Protein AF-0000000070776926 (afdb_homodimer)

Solvent-accessible surface area (backbone atoms only — not comparable to full-atom values): 17415 Å² total; per-residue (Å²): 106,71,67,56,52,48,50,51,51,52,50,51,54,51,44,54,59,48,57,76,43,43,68,56,41,54,51,38,52,53,51,44,31,55,73,63,66,35,70,80,57,57,56,27,32,56,45,51,54,51,49,37,50,62,49,52,48,43,48,36,45,51,46,51,49,50,51,52,50,51,43,49,52,51,44,52,49,49,55,52,50,60,72,66,45,84,54,53,76,64,43,48,52,40,50,51,52,43,54,47,66,57,31,45,81,36,79,24,69,82,42,67,49,52,89,90,52,65,82,63,74,76,46,50,84,78,51,45,50,34,30,10,57,72,19,43,64,59,47,42,50,53,41,51,52,52,34,52,58,54,58,68,69,48,65,71,75,67,74,105,107,68,67,56,53,49,51,50,50,51,51,51,54,53,45,53,58,47,56,76,43,43,68,54,41,52,50,40,52,53,51,44,30,57,72,62,66,35,70,80,56,60,58,26,30,54,44,53,53,52,49,36,50,62,49,52,47,42,49,34,44,50,46,51,49,51,53,52,51,51,44,49,52,51,45,51,49,49,54,52,50,59,73,65,44,83,55,53,75,64,43,48,52,39,50,52,52,41,55,49,67,56,32,43,80,34,78,24,69,80,42,66,50,53,90,91,50,63,79,62,75,75,46,50,83,78,53,46,49,34,29,10,56,71,18,42,64,60,45,43,52,54,42,51,52,50,33,52,57,55,59,67,70,50,64,72,74,66,73,105

Structure (mmCIF, N/CA/C/O backbone):
data_AF-0000000070776926-model_v1
#
loop_
_entity.id
_entity.type
_entity.pdbx_description
1 polymer 'Sperm acrosome associated 9'
#
loop_
_atom_site.group_PDB
_atom_site.id
_atom_site.type_symbol
_atom_site.label_atom_id
_atom_site.label_alt_id
_atom_site.label_comp_id
_atom_site.label_asym_id
_atom_site.label_entity_id
_atom_site.label_seq_id
_atom_site.pdbx_PDB_ins_code
_atom_site.Cartn_x
_atom_site.Cartn_y
_atom_site.Cartn_z
_atom_site.occupancy
_atom_site.B_iso_or_equiv
_atom_site.auth_seq_id
_atom_site.auth_comp_id
_atom_site.auth_asym_id
_atom_site.auth_atom_id
_atom_site.pdbx_PDB_model_num
ATOM 1 N N . MET A 1 1 ? -5.273 -39.188 -1.031 1 81.69 1 MET A N 1
ATOM 2 C CA . MET A 1 1 ? -5.637 -38.625 -2.33 1 81.69 1 MET A CA 1
ATOM 3 C C . MET A 1 1 ? -6.859 -37.719 -2.211 1 81.69 1 MET A C 1
ATOM 5 O O . MET A 1 1 ? -6.871 -36.625 -2.75 1 81.69 1 MET A O 1
ATOM 9 N N . ASN A 1 2 ? -7.914 -38.125 -1.292 1 84.31 2 ASN A N 1
ATOM 10 C CA . ASN A 1 2 ? -9.109 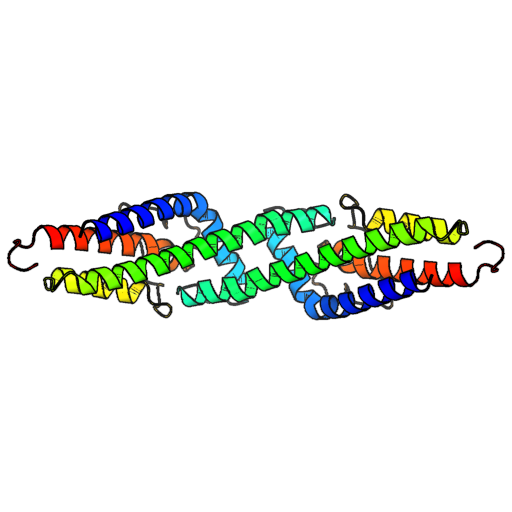-37.312 -1.143 1 84.31 2 ASN A CA 1
ATOM 11 C C . ASN A 1 2 ? -8.781 -35.938 -0.51 1 84.31 2 ASN A C 1
ATOM 13 O O . ASN A 1 2 ? -9.297 -34.906 -0.936 1 84.31 2 ASN A O 1
ATOM 17 N N . GLU A 1 3 ? -7.879 -36 0.494 1 86.75 3 GLU A N 1
ATOM 18 C CA . GLU A 1 3 ? -7.484 -34.781 1.16 1 86.75 3 GLU A CA 1
ATOM 19 C C . GLU A 1 3 ? -6.75 -33.844 0.203 1 86.75 3 GLU A C 1
ATOM 21 O O . GLU A 1 3 ? -6.965 -32.625 0.219 1 86.75 3 GLU A O 1
ATOM 26 N N . MET A 1 4 ? -5.926 -34.469 -0.59 1 86.5 4 MET A N 1
ATOM 27 C CA . MET A 1 4 ? -5.172 -33.688 -1.57 1 86.5 4 MET A CA 1
ATOM 28 C C . MET A 1 4 ? -6.109 -33.062 -2.588 1 86.5 4 MET A C 1
ATOM 30 O O . MET A 1 4 ? -5.953 -31.875 -2.926 1 86.5 4 MET A O 1
ATOM 34 N N . LYS A 1 5 ? -7.098 -33.844 -3.055 1 89.94 5 LYS A N 1
ATOM 35 C CA . LYS A 1 5 ? -8.07 -33.344 -4.016 1 89.94 5 LYS A CA 1
ATOM 36 C C . LYS A 1 5 ? -8.898 -32.219 -3.416 1 89.94 5 LYS A C 1
ATOM 38 O O . LYS A 1 5 ? -9.242 -31.25 -4.109 1 89.94 5 LYS A O 1
ATOM 43 N N . GLU A 1 6 ? -9.164 -32.312 -2.162 1 92.06 6 GLU A N 1
ATOM 44 C CA . GLU A 1 6 ? -9.914 -31.266 -1.469 1 92.06 6 GLU A CA 1
ATOM 45 C C . GLU A 1 6 ? -9.094 -29.984 -1.351 1 92.06 6 GLU A C 1
ATOM 47 O O . GLU A 1 6 ? -9.617 -28.891 -1.547 1 92.06 6 GLU A O 1
ATOM 52 N N . ARG A 1 7 ? -7.801 -30.109 -1.032 1 92.69 7 ARG A N 1
ATOM 53 C CA . ARG A 1 7 ? -6.922 -28.953 -0.929 1 92.69 7 ARG A CA 1
ATOM 54 C C . ARG A 1 7 ? -6.77 -28.25 -2.277 1 92.69 7 ARG A C 1
ATOM 56 O O . ARG A 1 7 ? -6.805 -27.031 -2.355 1 92.69 7 ARG A O 1
ATOM 63 N N . LEU A 1 8 ? -6.613 -29.109 -3.283 1 94.25 8 LEU A N 1
ATOM 64 C CA . LEU A 1 8 ? -6.512 -28.562 -4.629 1 94.25 8 LEU A CA 1
ATOM 65 C C . LEU A 1 8 ? -7.785 -27.812 -5.004 1 94.25 8 LEU A C 1
ATOM 67 O O . LEU A 1 8 ? -7.719 -26.719 -5.57 1 94.25 8 LEU A O 1
ATOM 71 N N . CYS A 1 9 ? -8.891 -28.375 -4.66 1 95.5 9 CYS A N 1
ATOM 72 C CA . CYS A 1 9 ? -10.164 -27.719 -4.918 1 95.5 9 CYS A CA 1
ATOM 73 C C . CYS A 1 9 ? -10.258 -26.391 -4.176 1 95.5 9 CYS A C 1
ATOM 75 O O . CYS A 1 9 ? -10.727 -25.391 -4.73 1 95.5 9 CYS A O 1
ATOM 77 N N . ASN A 1 10 ? -9.828 -26.344 -2.934 1 95.12 10 ASN A N 1
ATOM 78 C CA . ASN A 1 10 ? -9.836 -25.125 -2.137 1 95.12 10 ASN A CA 1
ATOM 79 C C . ASN A 1 10 ? -8.945 -24.047 -2.754 1 95.12 10 ASN A C 1
ATOM 81 O O . ASN A 1 10 ? -9.312 -22.875 -2.781 1 95.12 10 ASN A O 1
ATOM 85 N N . ILE A 1 11 ? -7.805 -24.453 -3.215 1 96.38 11 ILE A N 1
ATOM 86 C CA . ILE A 1 11 ? -6.883 -23.516 -3.842 1 96.38 11 ILE A CA 1
ATOM 87 C C . ILE A 1 11 ? -7.508 -22.953 -5.117 1 96.38 11 ILE A C 1
ATOM 89 O O . ILE A 1 11 ? -7.391 -21.75 -5.398 1 96.38 11 ILE A O 1
ATOM 93 N N . GLU A 1 12 ? -8.195 -23.797 -5.848 1 95.12 12 GLU A N 1
ATOM 94 C CA . GLU A 1 12 ? -8.867 -23.359 -7.066 1 95.12 12 GLU A CA 1
ATOM 95 C C . GLU A 1 12 ? -9.953 -22.344 -6.766 1 95.12 12 GLU A C 1
ATOM 97 O O . GLU A 1 12 ? -10.125 -21.375 -7.508 1 95.12 12 GLU A O 1
ATOM 102 N N . GLN A 1 13 ? -10.648 -22.578 -5.68 1 94.38 13 GLN A N 1
ATOM 103 C CA . GLN A 1 13 ? -11.695 -21.641 -5.289 1 94.38 13 GLN A CA 1
ATOM 104 C C . GLN A 1 13 ? -11.094 -20.281 -4.91 1 94.38 13 GLN A C 1
ATOM 106 O O . GLN A 1 13 ? -11.625 -19.234 -5.281 1 94.38 13 GLN A O 1
ATOM 111 N N . THR A 1 14 ? -9.992 -20.312 -4.215 1 94.56 14 THR A N 1
ATOM 112 C CA . THR A 1 14 ? -9.297 -19.078 -3.854 1 94.56 14 THR A CA 1
ATOM 113 C C . THR A 1 14 ? -8.789 -18.359 -5.102 1 94.56 14 THR A C 1
ATOM 115 O O . THR A 1 14 ? -8.844 -17.141 -5.18 1 94.56 14 THR A O 1
ATOM 118 N N . TYR A 1 15 ? -8.297 -19.109 -6.02 1 93.69 15 TYR A N 1
ATOM 119 C CA . TYR A 1 15 ? -7.77 -18.531 -7.25 1 93.69 15 TYR A CA 1
ATOM 120 C C . TYR A 1 15 ? -8.875 -17.828 -8.039 1 93.69 15 TYR A C 1
ATOM 122 O O . TYR A 1 15 ? -8.641 -16.797 -8.68 1 93.69 15 TYR A O 1
ATOM 130 N N . LYS A 1 16 ? -10.07 -18.422 -8 1 93.38 16 LYS A N 1
ATOM 131 C CA . LYS A 1 16 ? -11.188 -17.781 -8.695 1 93.38 16 LYS A CA 1
ATOM 132 C C . LYS A 1 16 ? -11.43 -16.375 -8.172 1 93.38 16 LYS A C 1
ATOM 134 O O . LYS A 1 16 ? -11.672 -15.445 -8.945 1 93.38 16 LYS A O 1
ATOM 139 N N . VAL A 1 17 ? -11.383 -16.219 -6.91 1 93.62 17 VAL A N 1
ATOM 140 C CA . VAL A 1 17 ? -11.531 -14.906 -6.293 1 93.62 17 VAL A CA 1
ATOM 141 C C . VAL A 1 17 ? -10.375 -14 -6.707 1 93.62 17 VAL A C 1
ATOM 143 O O . VAL A 1 17 ? -10.586 -12.836 -7.051 1 93.62 17 VAL A O 1
ATOM 146 N N . PHE A 1 18 ? -9.156 -14.5 -6.695 1 93.5 18 PHE A N 1
ATOM 147 C CA . PHE A 1 18 ? -7.961 -13.781 -7.121 1 93.5 18 PHE A CA 1
ATOM 148 C C . PHE A 1 18 ? -8.094 -13.312 -8.562 1 93.5 18 PHE A C 1
ATOM 150 O O . PHE A 1 18 ? -7.785 -12.164 -8.883 1 93.5 18 PHE A O 1
ATOM 157 N N . GLN A 1 19 ? -8.602 -14.242 -9.336 1 91.56 19 GLN A N 1
ATOM 158 C CA . GLN A 1 19 ? -8.727 -13.969 -10.766 1 91.56 19 GLN A CA 1
ATOM 159 C C . GLN A 1 19 ? -9.68 -12.805 -11.023 1 91.56 19 GLN A C 1
ATOM 161 O O . GLN A 1 19 ? -9.461 -12.008 -11.938 1 91.56 19 GLN A O 1
ATOM 166 N N . GLN A 1 20 ? -10.703 -12.719 -10.203 1 89.81 20 GLN A N 1
ATOM 167 C CA . GLN A 1 20 ? -11.656 -11.617 -10.32 1 89.81 20 GLN A CA 1
ATOM 168 C C . GLN A 1 20 ? -10.977 -10.273 -10.078 1 89.81 20 GLN A C 1
ATOM 170 O O . GLN A 1 20 ? -11.422 -9.242 -10.586 1 89.81 20 GLN A O 1
ATOM 175 N N . GLN A 1 21 ? -9.867 -10.297 -9.391 1 89.31 21 GLN A N 1
ATOM 176 C CA . GLN A 1 21 ? -9.164 -9.078 -9.016 1 89.31 21 GLN A CA 1
ATOM 177 C C . GLN A 1 21 ? -7.793 -9 -9.688 1 89.31 21 GLN A C 1
ATOM 179 O O . GLN A 1 21 ? -6.898 -8.305 -9.203 1 89.31 21 GLN A O 1
ATOM 184 N N . GLN A 1 22 ? -7.645 -9.664 -10.773 1 89.56 22 GLN A N 1
ATOM 185 C CA . GLN A 1 22 ? -6.355 -9.789 -11.445 1 89.56 22 GLN A CA 1
ATOM 186 C C . GLN A 1 22 ? -5.824 -8.43 -11.883 1 89.56 22 GLN A C 1
ATOM 188 O O . GLN A 1 22 ? -4.617 -8.18 -11.828 1 89.56 22 GLN A O 1
ATOM 193 N N . PHE A 1 23 ? -6.707 -7.48 -12.289 1 86.31 23 PHE A N 1
ATOM 194 C CA . PHE A 1 23 ? -6.266 -6.168 -12.734 1 86.31 23 PHE A CA 1
ATOM 195 C C . PHE A 1 23 ? -5.703 -5.359 -11.57 1 86.31 23 PHE A C 1
ATOM 197 O O . PHE A 1 23 ? -4.754 -4.594 -11.742 1 86.31 23 PHE A O 1
ATOM 204 N N . THR A 1 24 ? -6.34 -5.492 -10.383 1 86.69 24 THR A N 1
ATOM 205 C CA . THR A 1 24 ? -5.793 -4.848 -9.195 1 86.69 24 THR A CA 1
ATOM 206 C C . THR A 1 24 ? -4.398 -5.379 -8.883 1 86.69 24 THR A C 1
ATOM 208 O O . THR A 1 24 ? -3.516 -4.625 -8.469 1 86.69 24 THR A O 1
ATOM 211 N N . PHE A 1 25 ? -4.191 -6.68 -9.078 1 93.06 25 PHE A N 1
ATOM 212 C CA . PHE A 1 25 ? -2.896 -7.309 -8.844 1 93.06 25 PHE A CA 1
ATOM 213 C C . PHE A 1 25 ? -1.836 -6.73 -9.773 1 93.06 25 PHE A C 1
ATOM 215 O O . PHE A 1 25 ? -0.757 -6.336 -9.328 1 93.06 25 PHE A O 1
ATOM 222 N N . ILE A 1 26 ? -2.109 -6.664 -10.969 1 90.5 26 ILE A N 1
ATOM 223 C CA . ILE A 1 26 ? -1.178 -6.16 -11.969 1 90.5 26 ILE A CA 1
ATOM 224 C C . ILE A 1 26 ? -0.838 -4.703 -11.664 1 90.5 26 ILE A C 1
ATOM 226 O O . ILE A 1 26 ? 0.327 -4.301 -11.734 1 90.5 26 ILE A O 1
ATOM 230 N N . ALA A 1 27 ? -1.878 -3.957 -11.328 1 85.38 27 ALA A N 1
ATOM 231 C CA . ALA A 1 27 ? -1.653 -2.557 -10.977 1 85.38 27 ALA A CA 1
ATOM 232 C C . ALA A 1 27 ? -0.727 -2.438 -9.766 1 85.38 27 ALA A C 1
ATOM 234 O O . ALA A 1 27 ? 0.15 -1.571 -9.734 1 85.38 27 ALA A O 1
ATOM 235 N N . ALA A 1 28 ? -0.967 -3.301 -8.773 1 88.06 28 ALA A N 1
ATOM 236 C CA . ALA A 1 28 ? -0.137 -3.305 -7.574 1 88.06 28 ALA A CA 1
ATOM 237 C C . ALA A 1 28 ? 1.318 -3.615 -7.914 1 88.06 28 ALA A C 1
ATOM 239 O O . ALA A 1 28 ? 2.234 -2.986 -7.379 1 88.06 28 ALA A O 1
ATOM 240 N N . LEU A 1 29 ? 1.544 -4.57 -8.82 1 88.94 29 LEU A N 1
ATOM 241 C CA . LEU A 1 29 ? 2.893 -4.914 -9.258 1 88.94 29 LEU A CA 1
ATOM 242 C C . LEU A 1 29 ? 3.562 -3.725 -9.938 1 88.94 29 LEU A C 1
ATOM 244 O O . LEU A 1 29 ? 4.707 -3.391 -9.625 1 88.94 29 LEU A O 1
ATOM 248 N N . GLU A 1 30 ? 2.889 -3.1 -10.773 1 83.25 30 GLU A N 1
ATOM 249 C CA . GLU A 1 30 ? 3.428 -1.963 -11.508 1 83.25 30 GLU A CA 1
ATOM 250 C C . GLU A 1 30 ? 3.791 -0.816 -10.57 1 83.25 30 GLU A C 1
ATOM 252 O O . GLU A 1 30 ? 4.836 -0.181 -10.734 1 83.25 30 GLU A O 1
ATOM 257 N N . HIS A 1 31 ? 2.971 -0.658 -9.703 1 78.5 31 HIS A N 1
ATOM 258 C CA . HIS A 1 31 ? 3.225 0.406 -8.742 1 78.5 31 HIS A CA 1
ATOM 259 C C . HIS A 1 31 ? 4.457 0.1 -7.895 1 78.5 31 HIS A C 1
ATOM 261 O O . HIS A 1 31 ? 5.242 0.999 -7.59 1 78.5 31 HIS A O 1
ATOM 267 N N . SER A 1 32 ? 4.574 -1.11 -7.508 1 79.88 32 SER A N 1
ATOM 268 C CA . SER A 1 32 ? 5.727 -1.537 -6.723 1 79.88 32 SER A CA 1
ATOM 269 C C . SER A 1 32 ? 7.023 -1.361 -7.504 1 79.88 32 SER A C 1
ATOM 271 O O . SER A 1 32 ? 8.039 -0.931 -6.945 1 79.88 32 SER A O 1
ATOM 273 N N . ARG A 1 33 ? 7.031 -1.69 -8.703 1 79.94 33 ARG A N 1
ATOM 274 C CA . ARG A 1 33 ? 8.203 -1.528 -9.555 1 79.94 33 ARG A CA 1
ATOM 275 C C . ARG A 1 33 ? 8.609 -0.061 -9.664 1 79.94 33 ARG A C 1
ATOM 277 O O . ARG A 1 33 ? 9.797 0.268 -9.609 1 79.94 33 ARG A O 1
ATOM 284 N N . GLU A 1 34 ? 7.629 0.785 -9.898 1 72.06 34 GLU A N 1
ATOM 285 C CA . GLU A 1 34 ? 7.867 2.219 -10.023 1 72.06 34 GLU A CA 1
ATOM 286 C C . GLU A 1 34 ? 8.523 2.783 -8.766 1 72.06 34 GLU A C 1
ATOM 288 O O . GLU A 1 34 ? 9.461 3.572 -8.852 1 72.06 34 GLU A O 1
ATOM 293 N N . ASN A 1 35 ? 8.109 2.361 -7.715 1 70.19 35 ASN A N 1
ATOM 294 C CA . ASN A 1 35 ? 8.586 2.883 -6.441 1 70.19 35 ASN A CA 1
ATOM 295 C C . ASN A 1 35 ? 9.992 2.379 -6.121 1 70.19 35 ASN A C 1
ATOM 297 O O . ASN A 1 35 ? 10.766 3.066 -5.449 1 70.19 35 ASN A O 1
ATOM 301 N N . ALA A 1 36 ? 10.195 1.235 -6.535 1 66.44 36 ALA A N 1
ATOM 302 C CA . ALA A 1 36 ? 11.516 0.654 -6.293 1 66.44 36 ALA A CA 1
ATOM 303 C C . ALA A 1 36 ? 12.539 1.187 -7.289 1 66.44 36 ALA A C 1
ATOM 305 O O . ALA A 1 36 ? 13.727 0.852 -7.207 1 66.44 36 ALA A O 1
ATOM 306 N N . HIS A 1 37 ? 12.016 2.102 -8.016 1 63.09 37 HIS A N 1
ATOM 307 C CA . HIS A 1 37 ? 12.859 2.631 -9.078 1 63.09 37 HIS A CA 1
ATOM 308 C C . HIS A 1 37 ? 13.508 1.504 -9.875 1 63.09 37 HIS A C 1
ATOM 310 O O . HIS A 1 37 ? 14.664 1.623 -10.305 1 63.09 37 HIS A O 1
ATOM 316 N N . ASP A 1 38 ? 13.016 0.422 -9.641 1 61.78 38 ASP A N 1
ATOM 317 C CA . ASP A 1 38 ? 13.461 -0.72 -10.43 1 61.78 38 ASP A CA 1
ATOM 318 C C . ASP A 1 38 ? 12.68 -0.829 -11.734 1 61.78 38 ASP A C 1
ATOM 320 O O . ASP A 1 38 ? 12.07 -1.866 -12.016 1 61.78 38 ASP A O 1
ATOM 324 N N . ARG A 1 39 ? 12.461 0.334 -12.336 1 59.69 39 ARG A N 1
ATOM 325 C CA . ARG A 1 39 ? 11.609 0.37 -13.523 1 59.69 39 ARG A CA 1
ATOM 326 C C . ARG A 1 39 ? 12.188 -0.502 -14.633 1 59.69 39 ARG A C 1
ATOM 328 O O . ARG A 1 39 ? 11.469 -0.895 -15.555 1 59.69 39 ARG A O 1
ATOM 335 N N . ILE A 1 40 ? 13.43 -0.884 -14.375 1 61.78 40 ILE A N 1
ATOM 336 C CA . ILE A 1 40 ? 14.062 -1.524 -15.523 1 61.78 40 ILE A CA 1
ATOM 337 C C . ILE A 1 40 ? 13.789 -3.025 -15.492 1 61.78 40 ILE A C 1
ATOM 339 O O . ILE A 1 40 ? 13.547 -3.641 -16.531 1 61.78 40 ILE A O 1
ATOM 343 N N . LYS A 1 41 ? 13.688 -3.543 -14.305 1 73.5 41 LYS A N 1
ATOM 344 C CA . LYS A 1 41 ? 13.539 -4.996 -14.32 1 73.5 41 LYS A CA 1
ATOM 345 C C . LYS A 1 41 ? 12.125 -5.406 -13.93 1 73.5 41 LYS A C 1
ATOM 347 O O . LYS A 1 41 ? 11.547 -4.859 -12.984 1 73.5 41 LYS A O 1
ATOM 352 N N . PRO A 1 42 ? 11.547 -6.266 -14.797 1 81.19 42 PRO A N 1
ATOM 353 C CA . PRO A 1 42 ? 10.227 -6.797 -14.453 1 81.19 42 PRO A CA 1
ATOM 354 C C . PRO A 1 42 ? 10.227 -7.59 -13.148 1 81.19 42 PRO A C 1
ATOM 356 O O . PRO A 1 42 ? 11.289 -8.023 -12.688 1 81.19 42 PRO A O 1
ATOM 359 N N . ILE A 1 43 ? 9.094 -7.574 -12.453 1 89.94 43 ILE A N 1
ATOM 360 C CA . ILE A 1 43 ? 8.922 -8.492 -11.336 1 89.94 43 ILE A CA 1
ATOM 361 C C . ILE A 1 43 ? 8.859 -9.93 -11.852 1 89.94 43 ILE A C 1
ATOM 363 O O . ILE A 1 43 ? 7.949 -10.281 -12.602 1 89.94 43 ILE A O 1
ATOM 367 N N . SER A 1 44 ? 9.852 -10.688 -11.414 1 91.81 44 SER A N 1
ATOM 368 C CA . SER A 1 44 ? 9.961 -11.984 -12.078 1 91.81 44 SER A CA 1
ATOM 369 C C . SER A 1 44 ? 10.078 -13.117 -11.062 1 91.81 44 SER A C 1
ATOM 371 O O . SER A 1 44 ? 10.422 -14.242 -11.422 1 91.81 44 SER A O 1
ATOM 373 N N . SER A 1 45 ? 9.766 -12.828 -9.852 1 94.69 45 SER A N 1
ATOM 374 C CA . SER A 1 45 ? 9.828 -13.891 -8.859 1 94.69 45 SER A CA 1
ATOM 375 C C . SER A 1 45 ? 8.859 -13.641 -7.711 1 94.69 45 SER A C 1
ATOM 377 O O . SER A 1 45 ? 8.438 -12.508 -7.488 1 94.69 45 SER A O 1
ATOM 379 N N . ILE A 1 46 ? 8.555 -14.664 -7 1 96.88 46 ILE A N 1
ATOM 380 C CA . ILE A 1 46 ? 7.684 -14.562 -5.832 1 96.88 46 ILE A CA 1
ATOM 381 C C . ILE A 1 46 ? 8.383 -13.75 -4.742 1 96.88 46 ILE A C 1
ATOM 383 O O . ILE A 1 46 ? 7.75 -12.938 -4.059 1 96.88 46 ILE A O 1
ATOM 387 N N . GLY A 1 47 ? 9.68 -13.984 -4.652 1 95 47 GLY A N 1
ATOM 388 C CA . GLY A 1 47 ? 10.469 -13.234 -3.682 1 95 47 GLY A CA 1
ATOM 389 C C . GLY A 1 47 ? 10.383 -11.734 -3.873 1 95 47 GLY A C 1
ATOM 390 O O . GLY A 1 47 ? 10.305 -10.984 -2.898 1 95 47 GLY A O 1
ATOM 391 N N . GLN A 1 48 ? 10.391 -11.328 -5.113 1 91.81 48 GLN A N 1
ATOM 392 C CA . GLN A 1 48 ? 10.258 -9.906 -5.402 1 91.81 48 GLN A CA 1
ATOM 393 C C . GLN A 1 48 ? 8.891 -9.383 -4.98 1 91.81 48 GLN A C 1
ATOM 395 O O . GLN A 1 48 ? 8.781 -8.297 -4.414 1 91.81 48 GLN A O 1
ATOM 400 N N . VAL A 1 49 ? 7.824 -10.125 -5.305 1 94 49 VAL A N 1
ATOM 401 C CA . VAL A 1 49 ? 6.484 -9.719 -4.891 1 94 49 VAL A CA 1
ATOM 402 C C . VAL A 1 49 ? 6.43 -9.578 -3.373 1 94 49 VAL A C 1
ATOM 404 O O . VAL A 1 49 ? 5.883 -8.602 -2.855 1 94 49 VAL A O 1
ATOM 407 N N . GLN A 1 50 ? 7.051 -10.508 -2.652 1 94.44 50 GLN A N 1
ATOM 408 C CA . GLN A 1 50 ? 7.113 -10.461 -1.195 1 94.44 50 GLN A CA 1
ATOM 409 C C . GLN A 1 50 ? 7.859 -9.219 -0.715 1 94.44 50 GLN A C 1
ATOM 411 O O . GLN A 1 50 ? 7.414 -8.539 0.208 1 94.44 50 GLN A O 1
ATOM 416 N N . MET A 1 51 ? 8.906 -8.938 -1.324 1 90.31 51 MET A N 1
ATOM 417 C CA . MET A 1 51 ? 9.711 -7.777 -0.96 1 90.31 51 MET A CA 1
ATOM 418 C C . MET A 1 51 ? 8.914 -6.488 -1.141 1 90.31 51 MET A C 1
ATOM 420 O O . MET A 1 51 ? 8.906 -5.633 -0.256 1 90.31 51 MET A O 1
ATOM 424 N N . TYR A 1 52 ? 8.25 -6.441 -2.24 1 84.88 52 TYR A N 1
ATOM 425 C CA . TYR A 1 52 ? 7.453 -5.246 -2.518 1 84.88 52 TYR A CA 1
ATOM 426 C C . TYR A 1 52 ? 6.32 -5.102 -1.509 1 84.88 52 TYR A C 1
ATOM 428 O O . TYR A 1 52 ? 6.051 -3.998 -1.028 1 84.88 52 TYR A O 1
ATOM 436 N N . THR A 1 53 ? 5.68 -6.152 -1.25 1 89.56 53 THR A N 1
ATOM 437 C CA . THR A 1 53 ? 4.582 -6.133 -0.287 1 89.56 53 THR A CA 1
ATOM 438 C C . THR A 1 53 ? 5.07 -5.645 1.074 1 89.56 53 THR A C 1
ATOM 440 O O . THR A 1 53 ? 4.422 -4.809 1.707 1 89.56 53 THR A O 1
ATOM 443 N N . ASP A 1 54 ? 6.191 -6.125 1.543 1 88.25 54 ASP A N 1
ATOM 444 C CA . ASP A 1 54 ? 6.719 -5.832 2.873 1 88.25 54 ASP A CA 1
ATOM 445 C C . ASP A 1 54 ? 7.25 -4.402 2.953 1 88.25 54 ASP A C 1
ATOM 447 O O . ASP A 1 54 ? 7.062 -3.723 3.965 1 88.25 54 ASP A O 1
ATOM 451 N N . HIS A 1 55 ? 7.82 -3.971 1.916 1 81.81 55 HIS A N 1
ATOM 452 C CA . HIS A 1 55 ? 8.531 -2.703 2.018 1 81.81 55 HIS A CA 1
ATOM 453 C C . HIS A 1 55 ? 7.688 -1.55 1.489 1 81.81 55 HIS A C 1
ATOM 455 O O . HIS A 1 55 ? 7.535 -0.527 2.162 1 81.81 55 HIS A O 1
ATOM 461 N N . TYR A 1 56 ? 7.16 -1.755 0.388 1 75.38 56 TYR A N 1
ATOM 462 C CA . TYR A 1 56 ? 6.539 -0.609 -0.264 1 75.38 56 TYR A CA 1
ATOM 463 C C . TYR A 1 56 ? 5.102 -0.425 0.211 1 75.38 56 TYR A C 1
ATOM 465 O O . TYR A 1 56 ? 4.695 0.683 0.57 1 75.38 56 TYR A O 1
ATOM 473 N N . TYR A 1 57 ? 4.367 -1.409 0.305 1 82.19 57 TYR A N 1
ATOM 474 C CA . TYR A 1 57 ? 2.977 -1.25 0.718 1 82.19 57 TYR A CA 1
ATOM 475 C C . TYR A 1 57 ? 2.871 -1.094 2.23 1 82.19 57 TYR A C 1
ATOM 477 O O . TYR A 1 57 ? 2.047 -0.321 2.725 1 82.19 57 TYR A O 1
ATOM 485 N N . ASN A 1 58 ? 3.781 -1.658 2.881 1 85.69 58 ASN A N 1
ATOM 486 C CA . ASN A 1 58 ? 3.764 -1.474 4.328 1 85.69 58 ASN A CA 1
ATOM 487 C C . ASN A 1 58 ? 4.254 -0.083 4.723 1 85.69 58 ASN A C 1
ATOM 489 O O . ASN A 1 58 ? 3.615 0.601 5.523 1 85.69 58 ASN A O 1
ATOM 493 N N . ASN A 1 59 ? 5.336 0.309 4.094 1 86.19 59 ASN A N 1
ATOM 494 C CA . ASN A 1 59 ? 5.891 1.618 4.426 1 86.19 59 ASN A CA 1
ATOM 495 C C . ASN A 1 59 ? 4.945 2.746 4.016 1 86.19 59 ASN A C 1
ATOM 497 O O . ASN A 1 59 ? 4.746 3.697 4.77 1 86.19 59 ASN A O 1
ATOM 501 N N . HIS A 1 60 ? 4.352 2.578 2.809 1 88.38 60 HIS A N 1
ATOM 502 C CA . HIS A 1 60 ? 3.445 3.607 2.309 1 88.38 60 HIS A CA 1
ATOM 503 C C . HIS A 1 60 ? 2.197 3.713 3.18 1 88.38 60 HIS A C 1
ATOM 505 O O . HIS A 1 60 ? 1.786 4.812 3.551 1 88.38 60 HIS A O 1
ATOM 511 N N . LYS A 1 61 ? 1.675 2.578 3.559 1 90.75 61 LYS A N 1
ATOM 512 C CA . LYS A 1 61 ? 0.493 2.617 4.414 1 90.75 61 LYS A CA 1
ATOM 513 C C . LYS A 1 61 ? 0.823 3.217 5.781 1 90.75 61 LYS A C 1
ATOM 515 O O . LYS A 1 61 ? 0.078 4.055 6.289 1 90.75 61 LYS A O 1
ATOM 520 N N . ARG A 1 62 ? 1.965 2.787 6.359 1 90.81 62 ARG A N 1
ATOM 521 C CA . ARG A 1 62 ? 2.363 3.25 7.688 1 90.81 62 ARG A CA 1
ATOM 522 C C . ARG A 1 62 ? 2.523 4.766 7.711 1 90.81 62 ARG A C 1
ATOM 524 O O . ARG A 1 62 ? 2.045 5.43 8.633 1 90.81 62 ARG A O 1
ATOM 531 N N . ILE A 1 63 ? 3.15 5.324 6.73 1 94.19 63 ILE A N 1
ATOM 532 C CA . ILE A 1 63 ? 3.432 6.754 6.73 1 94.19 63 ILE A CA 1
ATOM 533 C C . ILE A 1 63 ? 2.137 7.535 6.508 1 94.19 63 ILE A C 1
ATOM 535 O O . ILE A 1 63 ? 1.956 8.617 7.066 1 94.19 63 ILE A O 1
ATOM 539 N N . LEU A 1 64 ? 1.214 7.051 5.703 1 94.69 64 LEU A N 1
ATOM 540 C CA . LEU A 1 64 ? -0.086 7.684 5.512 1 94.69 64 LEU A CA 1
ATOM 541 C C . LEU A 1 64 ? -0.893 7.672 6.809 1 94.69 64 LEU A C 1
ATOM 543 O O . LEU A 1 64 ? -1.529 8.664 7.16 1 94.69 64 LEU A O 1
ATOM 547 N N . LEU A 1 65 ? -0.822 6.586 7.512 1 94.94 65 LEU A N 1
ATOM 548 C CA . LEU A 1 65 ? -1.515 6.477 8.789 1 94.94 65 LEU A CA 1
ATOM 549 C C . LEU A 1 65 ? -0.916 7.43 9.82 1 94.94 65 LEU A C 1
ATOM 551 O O . LEU A 1 65 ? -1.64 8 10.641 1 94.94 65 LEU A O 1
ATOM 555 N N . MET A 1 66 ? 0.403 7.566 9.789 1 95.31 66 MET A N 1
ATOM 556 C CA . MET A 1 66 ? 1.051 8.523 10.672 1 95.31 66 MET A CA 1
ATOM 557 C C . MET A 1 66 ? 0.552 9.938 10.406 1 95.31 66 MET A C 1
ATOM 559 O O . MET A 1 66 ? 0.292 10.703 11.336 1 95.31 66 MET A O 1
ATOM 563 N N . PHE A 1 67 ? 0.448 10.305 9.148 1 97.62 67 PHE A N 1
ATOM 564 C CA . PHE A 1 67 ? -0.115 11.594 8.766 1 97.62 67 PHE A CA 1
ATOM 565 C C . PHE A 1 67 ? -1.528 11.75 9.312 1 97.62 67 PHE A C 1
ATOM 567 O O . PHE A 1 67 ? -1.834 12.75 9.977 1 97.62 67 PHE A O 1
ATOM 574 N N . LEU A 1 68 ? -2.363 10.797 9.078 1 97.31 68 LEU A N 1
ATOM 575 C CA . LEU A 1 68 ? -3.764 10.852 9.477 1 97.31 68 LEU A CA 1
ATOM 576 C C . LEU A 1 68 ? -3.893 10.914 11 1 97.31 68 LEU A C 1
ATOM 578 O O . LEU A 1 68 ? -4.703 11.68 11.523 1 97.31 68 LEU A O 1
ATOM 582 N N . SER A 1 69 ? -3.141 10.141 11.641 1 97.19 69 SER A N 1
ATOM 583 C CA . SER A 1 69 ? -3.156 10.125 13.094 1 97.19 69 SER A CA 1
ATOM 584 C C . SER A 1 69 ? -2.713 11.469 13.664 1 97.19 69 SER A C 1
ATOM 586 O O . SER A 1 69 ? -3.297 11.961 14.633 1 97.19 69 SER A O 1
ATOM 588 N N . THR A 1 70 ? -1.692 12.047 13.109 1 97.25 70 THR A N 1
ATOM 589 C CA . THR A 1 70 ? -1.205 13.344 13.562 1 97.25 70 THR A CA 1
ATOM 590 C C . THR A 1 70 ? -2.262 14.422 13.344 1 97.25 70 THR A C 1
ATOM 592 O O . THR A 1 70 ? -2.486 15.266 14.219 1 97.25 70 THR A O 1
ATOM 595 N N . CYS A 1 71 ? -2.908 14.391 12.172 1 97.44 71 CYS A N 1
ATOM 596 C CA . CYS A 1 71 ? -3.99 15.328 11.906 1 97.44 71 CYS A CA 1
ATOM 597 C C . CYS A 1 71 ? -5.121 15.156 12.914 1 97.44 71 CYS A C 1
ATOM 599 O O . CYS A 1 71 ? -5.684 16.141 13.398 1 97.44 71 CYS A O 1
ATOM 601 N N . ALA A 1 72 ? -5.406 13.977 13.242 1 97.19 72 ALA A N 1
AT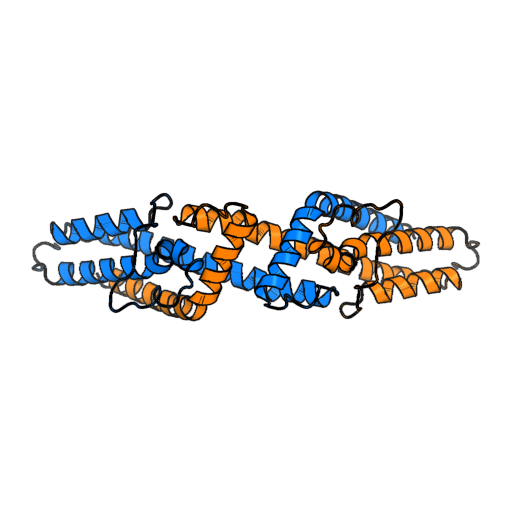OM 602 C CA . ALA A 1 72 ? -6.434 13.703 14.234 1 97.19 72 ALA A CA 1
ATOM 603 C C . ALA A 1 72 ? -6.027 14.234 15.609 1 97.19 72 ALA A C 1
ATOM 605 O O . ALA A 1 72 ? -6.844 14.828 16.312 1 97.19 72 ALA A O 1
ATOM 606 N N . ASP A 1 73 ? -4.816 14 16 1 96.56 73 ASP A N 1
ATOM 607 C CA . ASP A 1 73 ? -4.293 14.5 17.266 1 96.56 73 ASP A CA 1
ATOM 608 C C . ASP A 1 73 ? -4.355 16.031 17.328 1 96.56 73 ASP A C 1
ATOM 610 O O . ASP A 1 73 ? -4.68 16.609 18.359 1 96.56 73 ASP A O 1
ATOM 614 N N . LEU A 1 74 ? -4.035 16.641 16.219 1 97.31 74 LEU A N 1
ATOM 615 C CA . LEU A 1 74 ? -4.129 18.094 16.141 1 97.31 74 LEU A CA 1
ATOM 616 C C . LEU A 1 74 ? -5.578 18.547 16.297 1 97.31 74 LEU A C 1
ATOM 618 O O . LEU A 1 74 ? -5.852 19.547 16.969 1 97.31 74 LEU A O 1
ATOM 622 N N . GLY A 1 75 ? -6.477 17.781 15.664 1 96.19 75 GLY A N 1
ATOM 623 C CA . GLY A 1 75 ? -7.891 18.062 15.859 1 96.19 75 GLY A CA 1
ATOM 624 C C . GLY A 1 75 ? -8.32 17.984 17.312 1 96.19 75 GLY A C 1
ATOM 625 O O . GLY A 1 75 ? -9.039 18.859 17.797 1 96.19 75 GLY A O 1
ATOM 626 N N . ARG A 1 76 ? -7.879 17 17.953 1 95.19 76 ARG A N 1
ATOM 627 C CA . ARG A 1 76 ? -8.195 16.828 19.359 1 95.19 76 ARG A CA 1
ATOM 628 C C . ARG A 1 76 ? -7.602 17.969 20.188 1 95.19 76 ARG A C 1
ATOM 630 O O . ARG A 1 76 ? -8.227 18.438 21.141 1 95.19 76 ARG A O 1
ATOM 637 N N . LEU A 1 77 ? -6.445 18.391 19.906 1 94.19 77 LEU A N 1
ATOM 638 C CA . LEU A 1 77 ? -5.816 19.5 20.594 1 94.19 77 LEU A CA 1
ATOM 639 C C . LEU A 1 77 ? -6.625 20.781 20.422 1 94.19 77 LEU A C 1
ATOM 641 O O . LEU A 1 77 ? -6.746 21.578 21.359 1 94.19 77 LEU A O 1
ATOM 645 N N . CYS A 1 78 ? -7.164 20.984 19.203 1 93.94 78 CYS A N 1
ATOM 646 C CA . CYS A 1 78 ? -8.023 22.125 18.953 1 93.94 78 CYS A CA 1
ATOM 647 C C . CYS A 1 78 ? -9.242 22.109 19.875 1 93.94 78 CYS A C 1
ATOM 649 O O . CYS A 1 78 ? -9.641 23.141 20.422 1 93.94 78 CYS A O 1
ATOM 651 N N . GLN A 1 79 ? -9.766 20.984 20 1 92.31 79 GLN A N 1
ATOM 652 C CA . GLN A 1 79 ? -10.914 20.844 20.891 1 92.31 79 GLN A CA 1
ATOM 653 C C . GLN A 1 79 ? -10.531 21.188 22.328 1 92.31 79 GLN A C 1
ATOM 655 O O . GLN A 1 79 ? -11.305 21.828 23.047 1 92.31 79 GLN A O 1
ATOM 660 N N . GLN A 1 80 ? -9.414 20.75 22.766 1 90.69 80 GLN A N 1
ATOM 661 C CA . GLN A 1 80 ? -8.93 21.047 24.109 1 90.69 80 GLN A CA 1
ATOM 662 C C . GLN A 1 80 ? -8.688 22.531 24.297 1 90.69 80 GLN A C 1
ATOM 664 O O . GLN A 1 80 ? -9.031 23.109 25.344 1 90.69 80 GLN A O 1
ATOM 669 N N . GLN A 1 81 ? -8.047 23.188 23.328 1 89.88 81 GLN A N 1
ATOM 670 C CA . GLN A 1 81 ? -7.797 24.625 23.359 1 89.88 81 GLN A CA 1
ATOM 671 C C . GLN A 1 81 ? -9.102 25.406 23.484 1 89.88 81 GLN A C 1
ATOM 673 O O . GLN A 1 81 ? -9.164 26.422 24.188 1 89.88 81 GLN A O 1
ATOM 678 N N . GLU A 1 82 ? -10.086 24.875 22.766 1 86.75 82 GLU A N 1
ATOM 679 C CA . GLU A 1 82 ? -11.398 25.516 22.781 1 86.75 82 GLU A CA 1
ATOM 680 C C . GLU A 1 82 ? -12.008 25.5 24.172 1 86.75 82 GLU A C 1
ATOM 682 O O . GLU A 1 82 ? -12.68 26.453 24.578 1 86.75 82 GLU A O 1
ATOM 687 N N . THR A 1 83 ? -11.766 24.5 24.922 1 85.38 83 THR A N 1
ATOM 688 C CA . THR A 1 83 ? -12.336 24.344 26.266 1 85.38 83 THR A CA 1
ATOM 689 C C . THR A 1 83 ? -11.594 25.219 27.266 1 85.38 83 THR A C 1
ATOM 691 O O . THR A 1 83 ? -12.172 25.656 28.266 1 85.38 83 THR A O 1
ATOM 694 N N . LEU A 1 84 ? -10.305 25.422 27.156 1 78.62 84 LEU A N 1
ATOM 695 C CA . LEU A 1 84 ? -9.477 26.188 28.094 1 78.62 84 LEU A CA 1
ATOM 696 C C . LEU A 1 84 ? -9.734 27.672 27.938 1 78.62 84 LEU A C 1
ATOM 698 O O . LEU A 1 84 ? -9.617 28.422 28.906 1 78.62 84 LEU A O 1
ATOM 702 N N . GLN A 1 85 ? -9.68 28.234 26.766 1 66.75 85 GLN A N 1
ATOM 703 C CA . GLN A 1 85 ? -9.516 29.672 26.703 1 66.75 85 GLN A CA 1
ATOM 704 C C . GLN A 1 85 ? -10.781 30.359 26.203 1 66.75 85 GLN A C 1
ATOM 706 O O . GLN A 1 85 ? -11.461 29.844 25.328 1 66.75 85 GLN A O 1
ATOM 711 N N . SER A 1 86 ? -11.547 30.922 27.125 1 62.16 86 SER A N 1
ATOM 712 C CA . SER A 1 86 ? -12.367 32.062 26.766 1 62.16 86 SER A CA 1
ATOM 713 C C . SER A 1 86 ? -11.555 33.156 26.047 1 62.16 86 SER A C 1
ATOM 715 O O . SER A 1 86 ? -11.047 34.062 26.672 1 62.16 86 SER A O 1
ATOM 717 N N . GLY A 1 87 ? -10.734 32.75 25.125 1 61.81 87 GLY A N 1
ATOM 718 C CA . GLY A 1 87 ? -9.562 33.5 24.703 1 61.81 87 GLY A CA 1
ATOM 719 C C . GLY A 1 87 ? -9.914 34.812 24.047 1 61.81 87 GLY A C 1
ATOM 720 O O . GLY A 1 87 ? -11.07 35.25 24.062 1 61.81 87 GLY A O 1
ATOM 721 N N . SER A 1 88 ? -8.961 35.656 23.812 1 80.75 88 SER A N 1
ATOM 722 C CA . SER A 1 88 ? -8.93 36.906 23.062 1 80.75 88 SER A CA 1
ATOM 723 C C . SER A 1 88 ? -9.352 36.688 21.609 1 80.75 88 SER A C 1
ATOM 725 O O . SER A 1 88 ? -9.445 35.562 21.156 1 80.75 88 SER A O 1
ATOM 727 N N . THR A 1 89 ? -9.742 37.719 21.062 1 86.75 89 THR A N 1
ATOM 728 C CA . THR A 1 89 ? -10.109 37.688 19.641 1 86.75 89 THR A CA 1
ATOM 729 C C . THR A 1 89 ? -9.016 37.031 18.812 1 86.75 89 THR A C 1
ATOM 731 O O . THR A 1 89 ? -9.305 36.219 17.938 1 86.75 89 THR A O 1
ATOM 734 N N . THR A 1 90 ? -7.781 37.25 19.266 1 87.81 90 THR A N 1
ATOM 735 C CA . THR A 1 90 ? -6.648 36.719 18.531 1 87.81 90 THR A CA 1
ATOM 736 C C . THR A 1 90 ? -6.59 35.188 18.688 1 87.81 90 THR A C 1
ATOM 738 O O . THR A 1 90 ? -6.445 34.469 17.703 1 87.81 90 THR A O 1
ATOM 741 N N . THR A 1 91 ? -6.707 34.656 19.891 1 88.75 91 THR A N 1
ATOM 742 C CA . THR A 1 91 ? -6.652 33.219 20.141 1 88.75 91 THR A CA 1
ATOM 743 C C . THR A 1 91 ? -7.832 32.531 19.469 1 88.75 91 THR A C 1
ATOM 745 O O . THR A 1 91 ? -7.691 31.406 18.984 1 88.75 91 THR A O 1
ATOM 748 N N . ASN A 1 92 ? -8.93 33.219 19.375 1 90.62 92 ASN A N 1
ATOM 749 C CA . ASN A 1 92 ? -10.102 32.656 18.734 1 90.62 92 ASN A CA 1
ATOM 750 C C . ASN A 1 92 ? -9.906 32.5 17.219 1 90.62 92 ASN A C 1
ATOM 752 O O . ASN A 1 92 ? -10.328 31.516 16.625 1 90.62 92 ASN A O 1
ATOM 756 N N . ILE A 1 93 ? -9.273 33.531 16.625 1 93 93 ILE A N 1
ATOM 757 C CA . ILE A 1 93 ? -9 33.5 15.195 1 93 93 ILE A CA 1
ATOM 758 C C . ILE A 1 93 ? -8.055 32.344 14.875 1 93 93 ILE A C 1
ATOM 760 O O . ILE A 1 93 ? -8.273 31.594 13.914 1 93 93 ILE A O 1
ATOM 764 N N . LEU A 1 94 ? -7.031 32.188 15.695 1 93.38 94 LEU A N 1
ATOM 765 C CA . LEU A 1 94 ? -6.055 31.109 15.5 1 93.38 94 LEU A CA 1
ATOM 766 C C . LEU A 1 94 ? -6.711 29.734 15.633 1 93.38 94 LEU A C 1
ATOM 768 O O . LEU A 1 94 ? -6.453 28.844 14.828 1 93.38 94 LEU A O 1
ATOM 772 N N . LEU A 1 95 ? -7.516 29.594 16.641 1 93.62 95 LEU A N 1
ATOM 773 C CA . LEU A 1 95 ? -8.195 28.328 16.891 1 93.62 95 LEU A CA 1
ATOM 774 C C . LEU A 1 95 ? -9.141 27.984 15.734 1 93.62 95 LEU A C 1
ATOM 776 O O . LEU A 1 95 ? -9.188 26.844 15.289 1 93.62 95 LEU A O 1
ATOM 780 N N . ASP A 1 96 ? -9.891 28.969 15.273 1 94.88 96 ASP A N 1
ATOM 781 C CA . ASP A 1 96 ? -10.797 28.781 14.148 1 94.88 96 ASP A CA 1
ATOM 782 C C . ASP A 1 96 ? -10.039 28.344 12.898 1 94.88 96 ASP A C 1
ATOM 784 O O . ASP A 1 96 ? -10.492 27.453 12.172 1 94.88 96 ASP A O 1
ATOM 788 N N . LYS A 1 97 ? -8.922 28.953 12.633 1 96.31 97 LYS A N 1
ATOM 789 C CA . LYS A 1 97 ? -8.086 28.594 11.492 1 96.31 97 LYS A CA 1
ATOM 790 C C . LYS A 1 97 ? -7.641 27.125 11.57 1 96.31 97 LYS A C 1
ATOM 792 O O . LYS A 1 97 ? -7.719 26.391 10.586 1 96.31 97 LYS A O 1
ATOM 797 N N . CYS A 1 98 ? -7.227 26.672 12.711 1 96.94 98 CYS A N 1
ATOM 798 C CA . CYS A 1 98 ? -6.773 25.297 12.898 1 96.94 98 CYS A CA 1
ATOM 799 C C . CYS A 1 98 ? -7.914 24.312 12.68 1 96.94 98 CYS A C 1
ATOM 801 O O . CYS A 1 98 ? -7.734 23.297 12.023 1 96.94 98 CYS A O 1
ATOM 803 N N . LYS A 1 99 ? -9.062 24.656 13.242 1 96.19 99 LYS A N 1
ATOM 804 C CA . LYS A 1 99 ? -10.219 23.766 13.117 1 96.19 99 LYS A CA 1
ATOM 805 C C . LYS A 1 99 ? -10.602 23.578 11.656 1 96.19 99 LYS A C 1
ATOM 807 O O . LYS A 1 99 ? -10.945 22.469 11.242 1 96.19 99 LYS A O 1
ATOM 812 N N . ILE A 1 100 ? -10.508 24.609 10.914 1 97.75 100 ILE A N 1
ATOM 813 C CA . ILE A 1 100 ? -10.836 24.547 9.5 1 97.75 100 ILE A CA 1
ATOM 814 C C . ILE A 1 100 ? -9.805 23.688 8.773 1 97.75 100 ILE A C 1
ATOM 816 O O . ILE A 1 100 ? -10.164 22.812 7.98 1 97.75 100 ILE A O 1
ATOM 820 N N . LEU A 1 101 ? -8.586 23.875 9.055 1 97.88 101 LEU A N 1
ATOM 821 C CA . LEU A 1 101 ? -7.504 23.203 8.352 1 97.88 101 LEU A CA 1
ATOM 822 C C . LEU A 1 101 ? -7.531 21.703 8.625 1 97.88 101 LEU A C 1
ATOM 824 O O . LEU A 1 101 ? -7.258 20.891 7.734 1 97.88 101 LEU A O 1
ATOM 828 N N . VAL A 1 102 ? -7.895 21.25 9.82 1 97.88 102 VAL A N 1
ATOM 829 C CA . VAL A 1 102 ? -7.812 19.828 10.172 1 97.88 102 VAL A CA 1
ATOM 830 C C . VAL A 1 102 ? -9.141 19.141 9.859 1 97.88 102 VAL A C 1
ATOM 832 O O . VAL A 1 102 ? -9.32 17.953 10.156 1 97.88 102 VAL A O 1
ATOM 835 N N . ASN A 1 103 ? -10.039 19.953 9.297 1 97.62 103 ASN A N 1
ATOM 836 C CA . ASN A 1 103 ? -11.281 19.344 8.828 1 97.62 103 ASN A CA 1
ATOM 837 C C . ASN A 1 103 ? -11.039 18.469 7.605 1 97.62 103 ASN A C 1
ATOM 839 O O . ASN A 1 103 ? -10.312 18.859 6.688 1 97.62 103 ASN A O 1
ATOM 843 N N . HIS A 1 104 ? -11.688 17.391 7.559 1 96.38 104 HIS A N 1
ATOM 844 C CA . HIS A 1 104 ? -11.43 16.375 6.555 1 96.38 104 HIS A CA 1
ATOM 845 C C . HIS A 1 104 ? -11.789 16.859 5.156 1 96.38 104 HIS A C 1
ATOM 847 O O . HIS A 1 104 ? -11.211 16.406 4.168 1 96.38 104 HIS A O 1
ATOM 853 N N . SER A 1 105 ? -12.68 17.781 5.051 1 95.44 105 SER A N 1
ATOM 854 C CA . SER A 1 105 ? -13.227 18.172 3.758 1 95.44 105 SER A CA 1
ATOM 855 C C . SER A 1 105 ? -12.602 19.469 3.268 1 95.44 105 SER A C 1
ATOM 857 O O . SER A 1 105 ? -12.891 19.922 2.156 1 95.44 105 SER A O 1
ATOM 859 N N . THR A 1 106 ? -11.789 20.062 4.098 1 97.25 106 THR A N 1
ATOM 860 C CA . THR A 1 106 ? -11.211 21.344 3.734 1 97.25 106 THR A CA 1
ATOM 861 C C . THR A 1 106 ? -10.273 21.203 2.541 1 97.25 106 THR A C 1
ATOM 863 O O . THR A 1 106 ? -9.453 20.281 2.498 1 97.25 106 THR A O 1
ATOM 866 N N . ASN A 1 107 ? -10.461 22.141 1.591 1 96.12 107 ASN A N 1
ATOM 867 C CA . ASN A 1 107 ? -9.539 22.203 0.462 1 96.12 107 ASN A CA 1
ATOM 868 C C . ASN A 1 107 ? -8.219 22.844 0.861 1 96.12 107 ASN A C 1
ATOM 870 O O . ASN A 1 107 ? -8.172 24.031 1.209 1 96.12 107 ASN A O 1
ATOM 874 N N . LEU A 1 108 ? -7.141 22.094 0.723 1 96.62 108 LEU A N 1
ATOM 875 C CA . LEU A 1 108 ? -5.844 22.516 1.231 1 96.62 108 LEU A CA 1
ATOM 876 C C . LEU A 1 108 ? -4.938 22.984 0.094 1 96.62 108 LEU A C 1
ATOM 878 O O . LEU A 1 108 ? -3.742 23.203 0.299 1 96.62 108 LEU A O 1
ATOM 882 N N . SER A 1 109 ? -5.457 23.188 -1.077 1 91.06 109 SER A N 1
ATOM 883 C CA . SER A 1 109 ? -4.652 23.469 -2.264 1 91.06 109 SER A CA 1
ATOM 884 C C . SER A 1 109 ? -3.895 24.781 -2.121 1 91.06 109 SER A C 1
ATOM 886 O O . SER A 1 109 ? -2.863 24.984 -2.768 1 91.06 109 SER A O 1
ATOM 888 N N . THR A 1 110 ? -4.434 25.609 -1.24 1 92.5 110 THR A N 1
ATOM 889 C CA . THR A 1 110 ? -3.809 26.922 -1.116 1 92.5 110 THR A CA 1
ATOM 890 C C . THR A 1 110 ? -2.947 27 0.141 1 92.5 110 THR A C 1
ATOM 892 O O . THR A 1 110 ? -2.354 28.047 0.434 1 92.5 110 THR A O 1
ATOM 895 N N . VAL A 1 111 ? -2.865 25.984 0.893 1 95.12 111 VAL A N 1
ATOM 896 C CA . VAL A 1 111 ? -2.098 25.938 2.133 1 95.12 111 VAL A CA 1
ATOM 897 C C . VAL A 1 111 ? -0.622 25.703 1.819 1 95.12 111 VAL A C 1
ATOM 899 O O . VAL A 1 111 ? -0.283 24.828 1.023 1 95.12 111 VAL A O 1
ATOM 902 N N . GLN A 1 112 ? 0.238 26.578 2.393 1 93.69 112 GLN A N 1
ATOM 903 C CA . GLN A 1 112 ? 1.675 26.422 2.199 1 93.69 112 GLN A CA 1
ATOM 904 C C . GLN A 1 112 ? 2.451 26.859 3.438 1 93.69 112 GLN A C 1
ATOM 906 O O . GLN A 1 112 ? 2.213 27.938 3.973 1 93.69 112 GLN A O 1
ATOM 911 N N . ALA A 1 113 ? 3.262 25.922 3.83 1 93.12 113 ALA A N 1
ATOM 912 C CA . ALA A 1 113 ? 4.156 26.297 4.922 1 93.12 113 ALA A CA 1
ATOM 913 C C . ALA A 1 113 ? 5.148 27.359 4.469 1 93.12 113 ALA A C 1
ATOM 915 O O . ALA A 1 113 ? 5.66 27.312 3.348 1 93.12 113 ALA A O 1
ATOM 916 N N . LYS A 1 114 ? 5.32 28.375 5.203 1 89.81 114 LYS A N 1
ATOM 917 C CA . LYS A 1 114 ? 6.219 29.484 4.887 1 89.81 114 LYS A CA 1
ATOM 918 C C . LYS A 1 114 ? 7.488 29.406 5.73 1 89.81 114 LYS A C 1
ATOM 920 O O . LYS A 1 114 ? 7.652 28.5 6.543 1 89.81 114 LYS A O 1
ATOM 925 N N . TYR A 1 115 ? 8.414 30.328 5.441 1 87.69 115 TYR A N 1
ATOM 926 C CA . TYR A 1 115 ? 9.625 30.438 6.246 1 87.69 115 TYR A CA 1
ATOM 927 C C . TYR A 1 115 ? 9.305 30.297 7.73 1 87.69 115 TYR A C 1
ATOM 929 O O . TYR A 1 115 ? 8.328 30.875 8.219 1 87.69 115 TYR A O 1
ATOM 937 N N . PRO A 1 116 ? 10.078 29.422 8.367 1 89.44 116 PRO A N 1
ATOM 938 C CA . PRO A 1 116 ? 11.375 28.812 8.062 1 89.44 116 PRO A CA 1
ATOM 939 C C . PRO A 1 116 ? 11.242 27.391 7.535 1 89.44 116 PRO A C 1
ATOM 941 O O . PRO A 1 116 ? 12.242 26.672 7.406 1 89.44 116 PRO A O 1
ATOM 944 N N . HIS A 1 117 ? 10.023 27.062 7.227 1 87.25 117 HIS A N 1
ATOM 945 C CA . HIS A 1 117 ? 9.805 25.688 6.797 1 87.25 117 HIS A CA 1
ATOM 946 C C . HIS A 1 117 ? 10.086 25.516 5.309 1 87.25 117 HIS A C 1
ATOM 948 O O . HIS A 1 117 ? 9.484 26.203 4.477 1 87.25 117 HIS A O 1
ATOM 954 N N . ASP A 1 118 ? 10.977 24.594 4.906 1 82.81 118 ASP A N 1
ATOM 955 C CA . ASP A 1 118 ? 11.344 24.422 3.504 1 82.81 118 ASP A CA 1
ATOM 956 C C . ASP A 1 118 ? 10.875 23.062 2.979 1 82.81 118 ASP A C 1
ATOM 958 O O . ASP A 1 118 ? 11.555 22.453 2.158 1 82.81 118 ASP A O 1
ATOM 962 N N . VAL A 1 119 ? 9.859 22.609 3.496 1 82.44 119 VAL A N 1
ATOM 963 C CA . VAL A 1 119 ? 9.43 21.234 3.203 1 82.44 119 VAL A CA 1
ATOM 964 C C . VAL A 1 119 ? 8.906 21.156 1.77 1 82.44 119 VAL A C 1
ATOM 966 O O . VAL A 1 119 ? 8.992 20.109 1.129 1 82.44 119 VAL A O 1
ATOM 969 N N . VAL A 1 120 ? 8.398 22.281 1.168 1 82.25 120 VAL A N 1
ATOM 970 C CA . VAL A 1 120 ? 7.789 22.25 -0.159 1 82.25 120 VAL A CA 1
ATOM 971 C C . VAL A 1 120 ? 8.797 22.734 -1.199 1 82.25 120 VAL A C 1
ATOM 973 O O . VAL A 1 120 ? 8.57 22.594 -2.404 1 82.25 120 VAL A O 1
ATOM 976 N N . ASN A 1 121 ? 9.883 23.234 -0.732 1 80.56 121 ASN A N 1
ATOM 977 C CA . ASN A 1 121 ? 10.844 23.828 -1.653 1 80.56 121 ASN A CA 1
ATOM 978 C C . ASN A 1 121 ? 11.578 22.781 -2.469 1 80.56 121 ASN A C 1
ATOM 980 O O . ASN A 1 121 ? 12.188 23.094 -3.494 1 80.56 121 ASN A O 1
ATOM 984 N N . HIS A 1 122 ? 11.539 21.578 -2.051 1 80.62 122 HIS A N 1
ATOM 985 C CA . HIS A 1 122 ? 12.312 20.531 -2.723 1 80.62 122 HIS A CA 1
ATOM 986 C C . HIS A 1 122 ? 11.406 19.625 -3.545 1 80.62 122 HIS A C 1
ATOM 988 O O . HIS A 1 122 ? 11.859 18.609 -4.082 1 80.62 122 HIS A O 1
ATOM 994 N N . LEU A 1 123 ? 10.203 20.047 -3.641 1 82.31 123 LEU A N 1
ATOM 995 C CA . LEU A 1 123 ? 9.25 19.234 -4.387 1 82.31 123 LEU A CA 1
ATOM 996 C C . LEU A 1 123 ? 9.383 19.469 -5.887 1 82.31 123 LEU A C 1
ATOM 998 O O . LEU A 1 123 ? 9.641 20.594 -6.316 1 82.31 123 LEU A O 1
ATOM 1002 N N . SER A 1 124 ? 9.297 18.344 -6.617 1 80.19 124 SER A N 1
ATOM 1003 C CA . SER A 1 124 ? 9.188 18.484 -8.062 1 80.19 124 SER A CA 1
ATOM 1004 C C . SER A 1 124 ? 7.895 19.203 -8.453 1 80.19 124 SER A C 1
ATOM 1006 O O . SER A 1 124 ? 7.012 19.391 -7.617 1 80.19 124 SER A O 1
ATOM 1008 N N . CYS A 1 125 ? 7.809 19.688 -9.711 1 79.81 125 CYS A N 1
ATOM 1009 C CA . CYS A 1 125 ? 6.621 20.375 -10.203 1 79.81 125 CYS A CA 1
ATOM 1010 C C . CYS A 1 125 ? 5.379 19.5 -10.016 1 79.81 125 CYS A C 1
ATOM 1012 O O . CYS A 1 125 ? 4.316 20.016 -9.648 1 79.81 125 CYS A O 1
ATOM 1014 N N . ASP A 1 126 ? 5.488 18.156 -10.203 1 76.75 126 ASP A N 1
ATOM 1015 C CA . ASP A 1 126 ? 4.359 17.25 -10.055 1 76.75 126 ASP A CA 1
ATOM 1016 C C . ASP A 1 126 ? 4.008 17.047 -8.578 1 76.75 126 ASP A C 1
ATOM 1018 O O . ASP A 1 126 ? 2.832 17.031 -8.211 1 76.75 126 ASP A O 1
ATOM 1022 N N . GLU A 1 127 ? 5.023 17.141 -7.734 1 82.56 127 GLU A N 1
ATOM 1023 C CA . GLU A 1 127 ? 4.848 16.891 -6.309 1 82.56 127 GLU A CA 1
ATOM 1024 C C . GLU A 1 127 ? 4.242 18.109 -5.609 1 82.56 127 GLU A C 1
ATOM 1026 O O . GLU A 1 127 ? 3.553 17.969 -4.598 1 82.56 127 GLU A O 1
ATOM 1031 N N . ALA A 1 128 ? 4.539 19.266 -6.203 1 85.81 128 ALA A N 1
ATOM 1032 C CA . ALA A 1 128 ? 4.105 20.531 -5.605 1 85.81 128 ALA A CA 1
ATOM 1033 C C . ALA A 1 128 ? 2.584 20.625 -5.586 1 85.81 128 ALA A C 1
ATOM 1035 O O . ALA A 1 128 ? 2.018 21.422 -4.824 1 85.81 128 ALA A O 1
ATOM 1036 N N . ARG A 1 129 ? 1.938 19.812 -6.438 1 85.62 129 ARG A N 1
ATOM 1037 C CA . ARG A 1 129 ? 0.479 19.797 -6.453 1 85.62 129 ARG A CA 1
ATOM 1038 C C . ARG A 1 129 ? -0.075 19.312 -5.113 1 85.62 129 ARG A C 1
ATOM 1040 O O . ARG A 1 129 ? -1.187 19.688 -4.73 1 85.62 129 ARG A O 1
ATOM 1047 N N . ASN A 1 130 ? 0.758 18.516 -4.359 1 89.81 130 ASN A N 1
ATOM 1048 C CA . ASN A 1 130 ? 0.366 18.016 -3.049 1 89.81 130 ASN A CA 1
ATOM 1049 C C . ASN A 1 130 ? 0.895 18.891 -1.924 1 89.81 130 ASN A C 1
ATOM 1051 O O . ASN A 1 130 ? 0.924 18.484 -0.763 1 89.81 130 ASN A O 1
ATOM 1055 N N . GLY A 1 131 ? 1.354 20.062 -2.283 1 90.94 131 GLY A N 1
ATOM 1056 C CA . GLY A 1 131 ? 2.023 20.938 -1.332 1 90.94 131 GLY A CA 1
ATOM 1057 C C . GLY A 1 131 ? 1.158 21.297 -0.139 1 90.94 131 GLY A C 1
ATOM 1058 O O . GLY A 1 131 ? 1.658 21.422 0.981 1 90.94 131 GLY A O 1
ATOM 1059 N N . GLY A 1 132 ? -0.146 21.438 -0.383 1 94.06 132 GLY A N 1
ATOM 1060 C CA . GLY A 1 132 ? -1.062 21.766 0.696 1 94.06 132 GLY A CA 1
ATOM 1061 C C . GLY A 1 132 ? -1.129 20.703 1.773 1 94.06 132 GLY A C 1
ATOM 1062 O O . GLY A 1 132 ? -0.963 21 2.959 1 94.06 132 GLY A O 1
ATOM 1063 N N . VAL A 1 133 ? -1.24 19.516 1.326 1 95.06 133 VAL A N 1
ATOM 1064 C CA . VAL A 1 133 ? -1.332 18.391 2.25 1 95.06 133 VAL A CA 1
ATOM 1065 C C . VAL A 1 133 ? 0.007 18.188 2.955 1 95.06 133 VAL A C 1
ATOM 1067 O O . VAL A 1 133 ? 0.048 17.938 4.16 1 95.06 133 VAL A O 1
ATOM 1070 N N . VAL A 1 134 ? 1.089 18.453 2.324 1 93.75 134 VAL A N 1
ATOM 1071 C CA . VAL A 1 134 ? 2.434 18.266 2.861 1 93.75 134 VAL A CA 1
ATOM 1072 C C . VAL A 1 134 ? 2.732 19.344 3.896 1 93.75 134 VAL A C 1
ATOM 1074 O O . VAL A 1 134 ? 3.424 19.094 4.887 1 93.75 134 VAL A O 1
ATOM 1077 N N . SER A 1 135 ? 2.119 20.453 3.725 1 95.56 135 SER A N 1
ATOM 1078 C CA . SER A 1 135 ? 2.393 21.609 4.578 1 95.56 135 SER A CA 1
ATOM 1079 C C . SER A 1 135 ? 1.478 21.625 5.797 1 95.56 135 SER A C 1
ATOM 1081 O O . SER A 1 135 ? 1.732 22.344 6.762 1 95.56 135 SER A O 1
ATOM 1083 N N . LEU A 1 136 ? 0.446 20.875 5.77 1 97.44 136 LEU A N 1
ATOM 1084 C CA . LEU A 1 136 ? -0.69 21.047 6.672 1 97.44 136 LEU A CA 1
ATOM 1085 C C . LEU A 1 136 ? -0.243 20.969 8.125 1 97.44 136 LEU A C 1
ATOM 1087 O O . LEU A 1 136 ? -0.503 21.875 8.906 1 97.44 136 LEU A O 1
ATOM 1091 N N . ILE A 1 137 ? 0.492 19.938 8.453 1 97.38 137 ILE A N 1
ATOM 1092 C CA . ILE A 1 137 ? 0.847 19.688 9.844 1 97.38 137 ILE A CA 1
ATOM 1093 C C . ILE A 1 137 ? 1.717 20.828 10.375 1 97.38 137 ILE A C 1
ATOM 1095 O O . ILE A 1 137 ? 1.506 21.312 11.484 1 97.38 137 ILE A O 1
ATOM 1099 N N . LEU A 1 138 ? 2.627 21.328 9.578 1 96.06 138 LEU A N 1
ATOM 1100 C CA . LEU A 1 138 ? 3.525 22.406 9.977 1 96.06 138 LEU A CA 1
ATOM 1101 C C . LEU A 1 138 ? 2.752 23.703 10.211 1 96.06 138 LEU A C 1
ATOM 1103 O O . LEU A 1 138 ? 2.9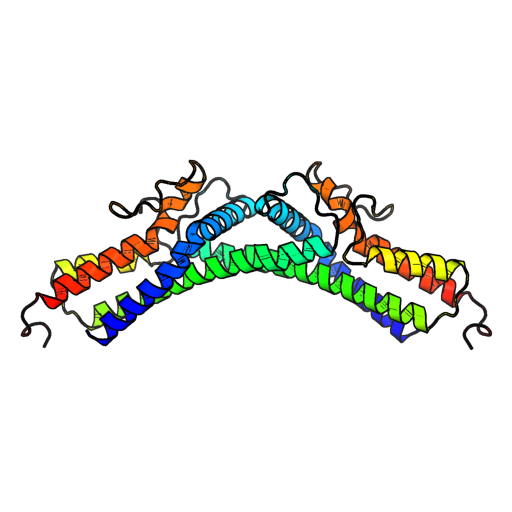84 24.391 11.203 1 96.06 138 LEU A O 1
ATOM 1107 N N . VAL A 1 139 ? 1.86 24.016 9.32 1 97 139 VAL A N 1
ATOM 1108 C CA . VAL A 1 139 ? 1.075 25.234 9.414 1 97 139 VAL A CA 1
ATOM 1109 C C . VAL A 1 139 ? 0.211 25.203 10.672 1 97 139 VAL A C 1
ATOM 1111 O O . VAL A 1 139 ? 0.138 26.188 11.414 1 97 139 VAL A O 1
ATOM 1114 N N . VAL A 1 140 ? -0.403 24.078 10.945 1 97.62 140 VAL A N 1
ATOM 1115 C CA . VAL A 1 140 ? -1.273 23.938 12.109 1 97.62 140 VAL A CA 1
ATOM 1116 C C . VAL A 1 140 ? -0.439 23.984 13.383 1 97.62 140 VAL A C 1
ATOM 1118 O O . VAL A 1 140 ? -0.819 24.641 14.359 1 97.62 140 VAL A O 1
ATOM 1121 N N . LEU A 1 141 ? 0.717 23.344 13.414 1 96 141 LEU A N 1
ATOM 1122 C CA . LEU A 1 141 ? 1.605 23.375 14.57 1 96 141 LEU A CA 1
ATOM 1123 C C . LEU A 1 141 ? 2.035 24.797 14.891 1 96 141 LEU A C 1
ATOM 1125 O O . LEU A 1 141 ? 2.031 25.203 16.047 1 96 141 LEU A O 1
ATOM 1129 N N . ASP A 1 142 ? 2.393 25.547 13.875 1 95.25 142 ASP A N 1
ATOM 1130 C CA . ASP A 1 142 ? 2.777 26.953 14.062 1 95.25 142 ASP A CA 1
ATOM 1131 C C . ASP A 1 142 ? 1.633 27.75 14.672 1 95.25 142 ASP A C 1
ATOM 1133 O O . ASP A 1 142 ? 1.849 28.562 15.578 1 95.25 142 ASP A O 1
ATOM 1137 N N . CYS A 1 143 ? 0.43 27.516 14.133 1 94.69 143 CYS A N 1
ATOM 1138 C CA . CYS A 1 143 ? -0.75 28.203 14.648 1 94.69 143 CYS A CA 1
ATOM 1139 C C . CYS A 1 143 ? -0.987 27.859 16.109 1 94.69 143 CYS A C 1
ATOM 1141 O O . CYS A 1 143 ? -1.276 28.734 16.922 1 94.69 143 CYS A O 1
ATOM 1143 N N . MET A 1 144 ? -0.833 26.656 16.469 1 93.5 144 MET A N 1
ATOM 1144 C CA . MET A 1 144 ? -1.081 26.203 17.844 1 93.5 144 MET A CA 1
ATOM 1145 C C . MET A 1 144 ? -0.034 26.766 18.797 1 93.5 144 MET A C 1
ATOM 1147 O O . MET A 1 144 ? -0.352 27.125 19.938 1 93.5 144 MET A O 1
ATOM 1151 N N . LYS A 1 145 ? 1.171 26.797 18.375 1 92.31 145 LYS A N 1
ATOM 1152 C CA . LYS A 1 145 ? 2.227 27.391 19.188 1 92.31 145 LYS A CA 1
ATOM 1153 C C . LYS A 1 145 ? 1.969 28.875 19.438 1 92.31 145 LYS A C 1
ATOM 1155 O O . LYS A 1 145 ? 2.184 29.375 20.547 1 92.31 145 LYS A O 1
ATOM 1160 N N . LYS A 1 146 ? 1.532 29.562 18.375 1 92.12 146 LYS A N 1
ATOM 1161 C CA . LYS A 1 146 ? 1.162 30.969 18.516 1 92.12 146 LYS A CA 1
ATOM 1162 C C . LYS A 1 146 ? 0.006 31.125 19.5 1 92.12 146 LYS A C 1
ATOM 1164 O O . LYS A 1 146 ? 0.004 32.062 20.328 1 92.12 146 LYS A O 1
ATOM 1169 N N . TRP A 1 147 ? -0.936 30.234 19.391 1 91.31 147 TRP A N 1
ATOM 1170 C CA . TRP A 1 147 ? -2.072 30.25 20.312 1 91.31 147 TRP A CA 1
ATOM 1171 C C . TRP A 1 147 ? -1.609 30.125 21.75 1 91.31 147 TRP A C 1
ATOM 1173 O O . TRP A 1 147 ? -2.039 30.891 22.625 1 91.31 147 TRP A O 1
ATOM 1183 N N . VAL A 1 148 ? -0.746 29.203 22.047 1 89 148 VAL A N 1
ATOM 1184 C CA . VAL A 1 148 ? -0.236 28.969 23.406 1 89 148 VAL A CA 1
ATOM 1185 C C . VAL A 1 148 ? 0.51 30.203 23.891 1 89 148 VAL A C 1
ATOM 1187 O O . VAL A 1 148 ? 0.332 30.641 25.031 1 89 148 VAL A O 1
ATOM 1190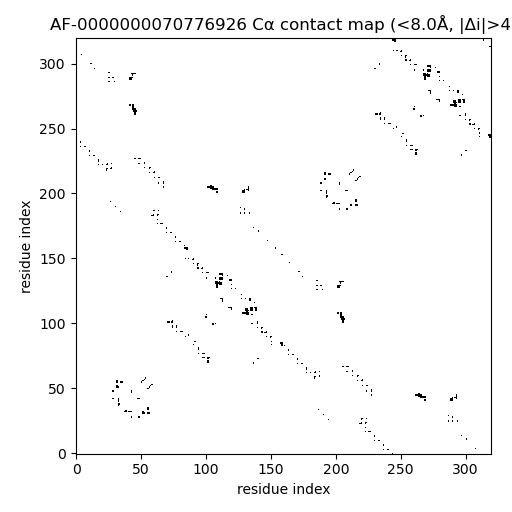 N N . ALA A 1 149 ? 1.314 30.797 22.984 1 87.81 149 ALA A N 1
ATOM 1191 C CA . ALA A 1 149 ? 2.088 31.984 23.344 1 87.81 149 ALA A CA 1
ATOM 1192 C C . ALA A 1 149 ? 1.169 33.156 23.719 1 87.81 149 ALA A C 1
ATOM 1194 O O . ALA A 1 149 ? 1.435 33.875 24.688 1 87.81 149 ALA A O 1
ATOM 1195 N N . HIS A 1 150 ? 0.089 33.344 23.016 1 86.5 150 HIS A N 1
ATOM 1196 C CA . HIS A 1 150 ? -0.853 34.406 23.281 1 86.5 150 HIS A CA 1
ATOM 1197 C C . HIS A 1 150 ? -1.687 34.125 24.516 1 86.5 150 HIS A C 1
ATOM 1199 O O . HIS A 1 150 ? -2.064 35.062 25.25 1 86.5 150 HIS A O 1
ATOM 1205 N N . SER A 1 151 ? -2.016 32.938 24.734 1 83.38 151 SER A N 1
ATOM 1206 C CA . SER A 1 151 ? -2.842 32.531 25.875 1 83.38 151 SER A CA 1
ATOM 1207 C C . SER A 1 151 ? -2.088 32.719 27.203 1 83.38 151 SER A C 1
ATOM 1209 O O . SER A 1 151 ? -2.693 33 28.234 1 83.38 151 SER A O 1
ATOM 1211 N N . GLU A 1 152 ? -0.814 32.469 27.172 1 80.44 152 GLU A N 1
ATOM 1212 C CA . GLU A 1 152 ? -0.007 32.625 28.375 1 80.44 152 GLU A CA 1
ATOM 1213 C C . GLU A 1 152 ? 0.252 34.094 28.703 1 80.44 152 GLU A C 1
ATOM 1215 O O . GLU A 1 152 ? 0.527 34.438 29.859 1 80.44 152 GLU A O 1
ATOM 1220 N N . LYS A 1 153 ? 0.289 35.062 27.812 1 75.81 153 LYS A N 1
ATOM 1221 C CA . LYS A 1 153 ? 0.451 36.5 28.062 1 75.81 153 LYS A CA 1
ATOM 1222 C C . LYS A 1 153 ? -0.832 37.125 28.625 1 75.81 153 LYS A C 1
ATOM 1224 O O . LYS A 1 153 ? -0.822 38.219 29.125 1 75.81 153 LYS A O 1
ATOM 1229 N N . LEU A 1 154 ? -1.983 36.531 28.453 1 62.12 154 LEU A N 1
ATOM 1230 C CA . LEU A 1 154 ? -3.236 37.062 28.984 1 62.12 154 LEU A CA 1
ATOM 1231 C C . LEU A 1 154 ? -3.271 36.938 30.516 1 62.12 154 LEU A C 1
ATOM 1233 O O . LEU A 1 154 ? -2.746 35.969 31.078 1 62.12 154 LEU A O 1
ATOM 1237 N N . PRO A 1 155 ? -3.4 38.219 31.234 1 55.06 155 PRO A N 1
ATOM 1238 C CA . PRO A 1 155 ? -3.42 38.281 32.688 1 55.06 155 PRO A CA 1
ATOM 1239 C C . PRO A 1 155 ? -4.277 37.188 33.312 1 55.06 155 PRO A C 1
ATOM 1241 O O . PRO A 1 155 ? -5.238 36.719 32.688 1 55.06 155 PRO A O 1
ATOM 1244 N N . CYS A 1 156 ? -3.719 36.469 34.312 1 49.69 156 CYS A N 1
ATOM 1245 C CA . CYS A 1 156 ? -4.238 35.375 35.094 1 49.69 156 CYS A CA 1
ATOM 1246 C C . CYS A 1 156 ? -5.715 35.562 35.438 1 49.69 156 CYS A C 1
ATOM 1248 O O . CYS A 1 156 ? -6.402 34.656 35.844 1 49.69 156 CYS A O 1
ATOM 1250 N N . HIS A 1 157 ? -6.184 36.781 35.562 1 46.72 157 HIS A N 1
ATOM 1251 C CA . HIS A 1 157 ? -7.555 36.938 36.031 1 46.72 157 HIS A CA 1
ATOM 1252 C C . HIS A 1 157 ? -8.562 36.438 35.031 1 46.72 157 HIS A C 1
ATOM 1254 O O . HIS A 1 157 ? -9.672 36.031 35.375 1 46.72 157 HIS A O 1
ATOM 1260 N N . MET A 1 158 ? -8.281 36.438 33.719 1 44.56 158 MET A N 1
ATOM 1261 C CA . MET A 1 158 ? -9.273 36.031 32.75 1 44.56 158 MET A CA 1
ATOM 1262 C C . MET A 1 158 ? -9.211 34.531 32.5 1 44.56 158 MET A C 1
ATOM 1264 O O . MET A 1 158 ? -10.047 33.969 31.781 1 44.56 158 MET A O 1
ATOM 1268 N N . MET A 1 159 ? -8.266 33.906 32.781 1 40.56 159 MET A N 1
ATOM 1269 C CA . MET A 1 159 ? -8.234 32.438 32.688 1 40.56 159 MET A CA 1
ATOM 1270 C C . MET A 1 159 ? -8.977 31.828 33.875 1 40.56 159 MET A C 1
ATOM 1272 O O . MET A 1 159 ? -8.977 30.609 34.031 1 40.56 159 MET A O 1
ATOM 1276 N N . GLN A 1 160 ? -9.43 32.625 35 1 32.06 160 GLN A N 1
ATOM 1277 C CA . GLN A 1 160 ? -10.219 32.062 36.094 1 32.06 160 GLN A CA 1
ATOM 1278 C C . GLN A 1 160 ? -11.633 31.719 35.625 1 32.06 160 GLN A C 1
ATOM 1280 O O . GLN A 1 160 ? -12.258 32.5 34.906 1 32.06 160 GLN A O 1
ATOM 1285 N N . MET B 1 1 ? -3.381 23.891 31.047 1 81.12 1 MET B N 1
ATOM 1286 C CA . MET B 1 1 ? -2.369 24.438 30.141 1 81.12 1 MET B CA 1
ATOM 1287 C C . MET B 1 1 ? -1.16 23.5 30.062 1 81.12 1 MET B C 1
ATOM 1289 O O . MET B 1 1 ? -0.676 23.219 28.969 1 81.12 1 MET B O 1
ATOM 1293 N N . ASN B 1 2 ? -0.747 22.844 31.266 1 84.06 2 ASN B N 1
ATOM 1294 C CA . ASN B 1 2 ? 0.41 21.953 31.25 1 84.06 2 ASN B CA 1
ATOM 1295 C C . ASN B 1 2 ? 0.142 20.703 30.406 1 84.06 2 ASN B C 1
ATOM 1297 O O . ASN B 1 2 ? 1.007 20.266 29.641 1 84.06 2 ASN B O 1
ATOM 1301 N N . GLU B 1 3 ? -1.09 20.188 30.562 1 86.44 3 GLU B N 1
ATOM 1302 C CA . GLU B 1 3 ? -1.456 19 29.797 1 86.44 3 GLU B CA 1
ATOM 1303 C C . GLU B 1 3 ? -1.489 19.297 28.297 1 86.44 3 GLU B C 1
ATOM 1305 O O . GLU B 1 3 ? -1.043 18.484 27.484 1 86.44 3 GLU B O 1
ATOM 1310 N N . MET B 1 4 ? -2.004 20.469 28.031 1 86.31 4 MET B N 1
ATOM 1311 C CA . MET B 1 4 ? -2.07 20.875 26.625 1 86.31 4 MET B CA 1
ATOM 1312 C C . MET B 1 4 ? -0.673 21.031 26.047 1 86.31 4 MET B C 1
ATOM 1314 O O . MET B 1 4 ? -0.411 20.594 24.922 1 86.31 4 MET B O 1
ATOM 1318 N N . LYS B 1 5 ? 0.235 21.656 26.812 1 89.75 5 LYS B N 1
ATOM 1319 C CA . LYS B 1 5 ? 1.614 21.859 26.375 1 89.75 5 LYS B CA 1
ATOM 1320 C C . LYS B 1 5 ? 2.324 20.516 26.188 1 89.75 5 LYS B C 1
ATOM 1322 O O . LYS B 1 5 ? 3.131 20.359 25.266 1 89.75 5 LYS B O 1
ATOM 1327 N N . GLU B 1 6 ? 1.979 19.578 27 1 91.94 6 GLU B N 1
ATOM 1328 C CA . GLU B 1 6 ? 2.559 18.25 26.891 1 91.94 6 GLU B CA 1
ATOM 1329 C C . GLU B 1 6 ? 2.066 17.531 25.625 1 91.94 6 GLU B C 1
ATOM 1331 O O . GLU B 1 6 ? 2.846 16.875 24.938 1 91.94 6 GLU B O 1
ATOM 1336 N N . ARG B 1 7 ? 0.779 17.656 25.344 1 92.56 7 ARG B N 1
ATOM 1337 C CA . ARG B 1 7 ? 0.217 17.047 24.141 1 92.56 7 ARG B CA 1
ATOM 1338 C C . ARG B 1 7 ? 0.82 17.656 22.875 1 92.56 7 ARG B C 1
ATOM 1340 O O . ARG B 1 7 ? 1.148 16.938 21.922 1 92.56 7 ARG B O 1
ATOM 1347 N N . LEU B 1 8 ? 0.929 18.984 22.938 1 94.19 8 LEU B N 1
ATOM 1348 C CA . LEU B 1 8 ? 1.543 19.672 21.812 1 94.19 8 LEU B CA 1
ATOM 1349 C C . LEU B 1 8 ? 2.982 19.203 21.609 1 94.19 8 LEU B C 1
ATOM 1351 O O . LEU B 1 8 ? 3.408 18.953 20.469 1 94.19 8 LEU B O 1
ATOM 1355 N N . CYS B 1 9 ? 3.682 19.062 22.688 1 95.31 9 CYS B N 1
ATOM 1356 C CA . CYS B 1 9 ? 5.055 18.578 22.625 1 95.31 9 CYS B CA 1
ATOM 1357 C C . CYS B 1 9 ? 5.102 17.172 22.031 1 95.31 9 CYS B C 1
ATOM 1359 O O . CYS B 1 9 ? 5.965 16.859 21.219 1 95.31 9 CYS B O 1
ATOM 1361 N N . ASN B 1 10 ? 4.191 16.297 22.438 1 95.06 10 ASN B N 1
ATOM 1362 C CA . ASN B 1 10 ? 4.117 14.938 21.922 1 95.06 10 ASN B CA 1
ATOM 1363 C C . ASN B 1 10 ? 3.84 14.922 20.422 1 95.06 10 ASN B C 1
ATOM 1365 O O . ASN B 1 10 ? 4.43 14.133 19.688 1 95.06 10 ASN B O 1
ATOM 1369 N N . ILE B 1 11 ? 2.959 15.75 19.984 1 96.38 11 ILE B N 1
ATOM 1370 C CA . ILE B 1 11 ? 2.627 15.836 18.578 1 96.38 11 ILE B CA 1
ATOM 1371 C C . ILE B 1 11 ? 3.846 16.312 17.781 1 96.38 11 ILE B C 1
ATOM 1373 O O . ILE B 1 11 ? 4.125 15.797 16.703 1 96.38 11 ILE B O 1
ATOM 1377 N N . GLU B 1 12 ? 4.574 17.234 18.359 1 95.12 12 GLU B N 1
ATOM 1378 C CA . GLU B 1 12 ? 5.785 17.734 17.703 1 95.12 12 GLU B CA 1
ATOM 1379 C C . GLU B 1 12 ? 6.828 16.625 17.562 1 95.12 12 GLU B C 1
ATOM 1381 O O . GLU B 1 12 ? 7.508 16.531 16.531 1 95.12 12 GLU B O 1
ATOM 1386 N N . GLN B 1 13 ? 6.91 15.812 18.594 1 94.31 13 GLN B N 1
ATOM 1387 C CA . GLN B 1 13 ? 7.852 14.703 18.531 1 94.31 13 GLN B CA 1
ATOM 1388 C C . GLN B 1 13 ? 7.453 13.703 17.453 1 94.31 13 GLN B C 1
ATOM 1390 O O . GLN B 1 13 ? 8.312 13.203 16.703 1 94.31 13 GLN B O 1
ATOM 1395 N N . THR B 1 14 ? 6.191 13.438 17.344 1 94.5 14 THR B N 1
ATOM 1396 C CA . THR B 1 14 ? 5.691 12.547 16.297 1 94.5 14 THR B CA 1
ATOM 1397 C C . THR B 1 14 ? 5.945 13.133 14.914 1 94.5 14 THR B C 1
ATOM 1399 O O . THR B 1 14 ? 6.293 12.414 13.977 1 94.5 14 THR B O 1
ATOM 1402 N N . TYR B 1 15 ? 5.746 14.406 14.781 1 93.69 15 TYR B N 1
ATOM 1403 C CA . TYR B 1 15 ? 5.949 15.078 13.5 1 93.69 15 TYR B CA 1
ATOM 1404 C C . TYR B 1 15 ? 7.406 14.992 13.07 1 93.69 15 TYR B C 1
ATOM 1406 O O . TYR B 1 15 ? 7.699 14.875 11.875 1 93.69 15 TYR B O 1
ATOM 1414 N N . LYS B 1 16 ? 8.305 15.07 14.047 1 93.44 16 LYS B N 1
ATOM 1415 C CA . LYS B 1 16 ? 9.727 14.953 13.711 1 93.44 16 LYS B CA 1
ATOM 1416 C C . LYS B 1 16 ? 10.016 13.625 13.023 1 93.44 16 LYS B C 1
ATOM 1418 O O . LYS B 1 16 ? 10.758 13.578 12.039 1 93.44 16 LYS B O 1
ATOM 1423 N N . VAL B 1 17 ? 9.461 12.602 13.516 1 93.69 17 VAL B N 1
ATOM 1424 C CA . VAL B 1 17 ? 9.609 11.281 12.906 1 93.69 17 VAL B CA 1
ATOM 1425 C C . VAL B 1 17 ? 8.977 11.281 11.516 1 93.69 17 VAL B C 1
ATOM 1427 O O . VAL B 1 17 ? 9.555 10.766 10.562 1 93.69 17 VAL B O 1
ATOM 1430 N N . PHE B 1 18 ? 7.793 11.836 11.367 1 93.56 18 PHE B N 1
ATOM 1431 C CA . PHE B 1 18 ? 7.086 11.969 10.102 1 93.56 18 PH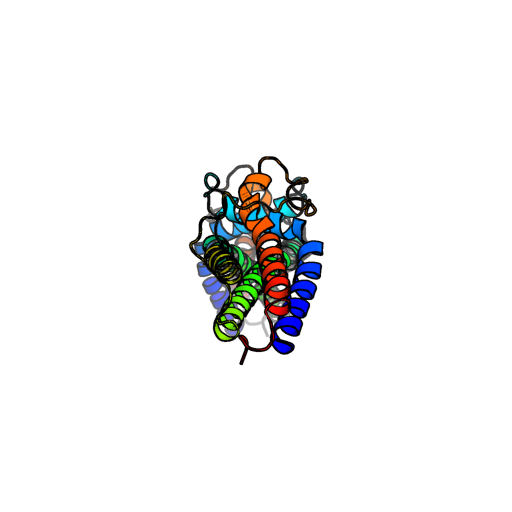E B CA 1
ATOM 1432 C C . PHE B 1 18 ? 7.934 12.727 9.086 1 93.56 18 PHE B C 1
ATOM 1434 O O . PHE B 1 18 ? 8.047 12.32 7.93 1 93.56 18 PHE B O 1
ATOM 1441 N N . GLN B 1 19 ? 8.516 13.781 9.617 1 91.56 19 GLN B N 1
ATOM 1442 C CA . GLN B 1 19 ? 9.305 14.648 8.75 1 91.56 19 GLN B CA 1
ATOM 1443 C C . GLN B 1 19 ? 10.5 13.906 8.164 1 91.56 19 GLN B C 1
ATOM 1445 O O . GLN B 1 19 ? 10.883 14.141 7.016 1 91.56 19 GLN B O 1
ATOM 1450 N N . GLN B 1 20 ? 11.055 13.008 8.953 1 89.88 20 GLN B N 1
ATOM 1451 C CA . GLN B 1 20 ? 12.18 12.203 8.484 1 89.88 20 GLN B CA 1
ATOM 1452 C C . GLN B 1 20 ? 11.766 11.32 7.305 1 89.88 20 GLN B C 1
ATOM 1454 O O . GLN B 1 20 ? 12.602 10.969 6.469 1 89.88 20 GLN B O 1
ATOM 1459 N N . GLN B 1 21 ? 10.492 11.07 7.203 1 89.44 21 GLN B N 1
ATOM 1460 C CA . GLN B 1 21 ? 9.977 10.18 6.172 1 89.44 21 GLN B CA 1
ATOM 1461 C C . GLN B 1 21 ? 9.094 10.93 5.18 1 89.44 21 GLN B C 1
ATOM 1463 O O . GLN B 1 21 ? 8.258 10.328 4.5 1 89.44 21 GLN B O 1
ATOM 1468 N N . GLN B 1 22 ? 9.289 12.195 5.074 1 89.56 22 GLN B N 1
ATOM 1469 C CA . GLN B 1 22 ? 8.422 13.055 4.273 1 89.56 22 GLN B CA 1
ATOM 1470 C C . GLN B 1 22 ? 8.453 12.648 2.801 1 89.56 22 GLN B C 1
ATOM 1472 O O . GLN B 1 22 ? 7.43 12.711 2.117 1 89.56 22 GLN B O 1
ATOM 1477 N N . PHE B 1 23 ? 9.609 12.18 2.264 1 86.38 23 PHE B N 1
ATOM 1478 C CA . PHE B 1 23 ? 9.711 11.781 0.864 1 86.38 23 PHE B CA 1
ATOM 1479 C C . PHE B 1 23 ? 8.883 10.523 0.6 1 86.38 23 PHE B C 1
ATOM 1481 O O . PHE B 1 23 ? 8.297 10.375 -0.474 1 86.38 23 PHE B O 1
ATOM 1488 N N . THR B 1 24 ? 8.891 9.586 1.563 1 86.69 24 THR B N 1
ATOM 1489 C CA . THR B 1 24 ? 8.039 8.406 1.44 1 86.69 24 THR B CA 1
ATOM 1490 C C . THR B 1 24 ? 6.566 8.812 1.389 1 86.69 24 THR B C 1
ATOM 1492 O O . THR B 1 24 ? 5.781 8.219 0.646 1 86.69 24 THR B O 1
ATOM 1495 N N . PHE B 1 25 ? 6.191 9.82 2.182 1 93 25 PHE B N 1
ATOM 1496 C CA . PHE B 1 25 ? 4.82 10.32 2.205 1 93 25 PHE B CA 1
ATOM 1497 C C . PHE B 1 25 ? 4.426 10.883 0.845 1 93 25 PHE B C 1
ATOM 1499 O O . PHE B 1 25 ? 3.373 10.539 0.304 1 93 25 PHE B O 1
ATOM 1506 N N . ILE B 1 26 ? 5.188 11.672 0.315 1 90.44 26 ILE B N 1
ATOM 1507 C CA . ILE B 1 26 ? 4.922 12.305 -0.972 1 90.44 26 ILE B CA 1
ATOM 1508 C C . ILE B 1 26 ? 4.809 11.242 -2.059 1 90.44 26 ILE B C 1
ATOM 1510 O O . ILE B 1 26 ? 3.908 11.297 -2.9 1 90.44 26 ILE B O 1
ATOM 1514 N N . ALA B 1 27 ? 5.73 10.305 -1.99 1 85.31 27 ALA B N 1
ATOM 1515 C CA . ALA B 1 27 ? 5.688 9.219 -2.959 1 85.31 27 ALA B CA 1
ATOM 1516 C C . ALA B 1 27 ? 4.379 8.438 -2.85 1 85.31 27 ALA B C 1
ATOM 1518 O O . ALA B 1 27 ? 3.785 8.062 -3.863 1 85.31 27 ALA B O 1
ATOM 1519 N N . ALA B 1 28 ? 3.971 8.188 -1.599 1 88 28 ALA B N 1
ATOM 1520 C CA . ALA B 1 28 ? 2.723 7.469 -1.356 1 88 28 ALA B CA 1
ATOM 1521 C C . ALA B 1 28 ? 1.531 8.234 -1.929 1 88 28 ALA B C 1
ATOM 1523 O O . ALA B 1 28 ? 0.634 7.637 -2.529 1 88 28 ALA B O 1
ATOM 1524 N N . LEU B 1 29 ? 1.52 9.555 -1.765 1 88.75 29 LEU B N 1
ATOM 1525 C CA . LEU B 1 29 ? 0.456 10.391 -2.312 1 88.75 29 LEU B CA 1
ATOM 1526 C C . LEU B 1 29 ? 0.426 10.305 -3.834 1 88.75 29 LEU B C 1
ATOM 1528 O O . LEU B 1 29 ? -0.638 10.117 -4.43 1 88.75 29 LEU B O 1
ATOM 1532 N N . GLU B 1 30 ? 1.508 10.391 -4.422 1 83.06 30 GLU B N 1
ATOM 1533 C CA . GLU B 1 30 ? 1.605 10.344 -5.879 1 83.06 30 GLU B CA 1
ATOM 1534 C C . GLU B 1 30 ? 1.134 9.008 -6.426 1 83.06 30 GLU B C 1
ATOM 1536 O O . GLU B 1 30 ? 0.433 8.953 -7.438 1 83.06 30 GLU B O 1
ATOM 1541 N N . HIS B 1 31 ? 1.511 8.078 -5.758 1 78.5 31 HIS B N 1
ATOM 1542 C CA . HIS B 1 31 ? 1.102 6.746 -6.184 1 78.5 31 HIS B CA 1
ATOM 1543 C C . HIS B 1 31 ? -0.409 6.57 -6.07 1 78.5 31 HIS B C 1
ATOM 1545 O O . HIS B 1 31 ? -1.032 5.953 -6.934 1 78.5 31 HIS B O 1
ATOM 1551 N N . SER B 1 32 ? -0.942 7.066 -5.027 1 79.69 32 SER B N 1
ATOM 1552 C CA . SER B 1 32 ? -2.385 6.996 -4.816 1 79.69 32 SER B CA 1
ATOM 1553 C C . SER B 1 32 ? -3.141 7.75 -5.906 1 79.69 32 SER B C 1
ATOM 1555 O O . SER B 1 32 ? -4.176 7.285 -6.387 1 79.69 32 SER B O 1
ATOM 1557 N N . ARG B 1 33 ? -2.703 8.859 -6.25 1 79.56 33 ARG B N 1
ATOM 1558 C CA . ARG B 1 33 ? -3.322 9.648 -7.309 1 79.56 33 ARG B CA 1
ATOM 1559 C C . ARG B 1 33 ? -3.309 8.898 -8.633 1 79.56 33 ARG B C 1
ATOM 1561 O O . ARG B 1 33 ? -4.297 8.906 -9.367 1 79.56 33 ARG B O 1
ATOM 1568 N N . GLU B 1 34 ? -2.156 8.32 -8.953 1 71.88 34 GLU B N 1
ATOM 1569 C CA . GLU B 1 34 ? -1.999 7.574 -10.203 1 71.88 34 GLU B CA 1
ATOM 1570 C C . GLU B 1 34 ? -2.992 6.418 -10.273 1 71.88 34 GLU B C 1
ATOM 1572 O O . GLU B 1 34 ? -3.607 6.188 -11.32 1 71.88 34 GLU B O 1
ATOM 1577 N N . ASN B 1 35 ? -3.168 5.816 -9.25 1 70.19 35 ASN B N 1
ATOM 1578 C CA . ASN B 1 35 ? -4.023 4.637 -9.203 1 70.19 35 ASN B CA 1
ATOM 1579 C C . ASN B 1 35 ? -5.5 5.012 -9.281 1 70.19 35 ASN B C 1
ATOM 1581 O O . ASN B 1 35 ? -6.316 4.242 -9.789 1 70.19 35 ASN B O 1
ATOM 1585 N N . ALA B 1 36 ? -5.754 6.086 -8.719 1 66.56 36 ALA B N 1
ATOM 1586 C CA . ALA B 1 36 ? -7.137 6.547 -8.734 1 66.56 36 ALA B CA 1
ATOM 1587 C C . ALA B 1 36 ? -7.492 7.18 -10.078 1 66.56 36 ALA B C 1
ATOM 1589 O O . ALA B 1 36 ? -8.633 7.582 -10.297 1 66.56 36 ALA B O 1
ATOM 1590 N N . HIS B 1 37 ? -6.523 7.043 -10.914 1 62.75 37 HIS B N 1
ATOM 1591 C CA . HIS B 1 37 ? -6.695 7.691 -12.211 1 62.75 37 HIS B CA 1
ATOM 1592 C C . HIS B 1 37 ? -7.164 9.133 -12.055 1 62.75 37 HIS B C 1
ATOM 1594 O O . HIS B 1 37 ? -7.957 9.625 -12.859 1 62.75 37 HIS B O 1
ATOM 1600 N N . ASP B 1 38 ? -7.074 9.516 -10.898 1 61.69 38 ASP B N 1
ATOM 1601 C CA . ASP B 1 38 ? -7.371 10.922 -10.641 1 61.69 38 ASP B CA 1
ATOM 1602 C C . ASP B 1 38 ? -6.137 11.797 -10.875 1 61.69 38 ASP B C 1
ATOM 1604 O O . ASP B 1 38 ? -5.711 12.531 -9.984 1 61.69 38 ASP B O 1
ATOM 1608 N N . ARG B 1 39 ? -5.414 11.461 -11.938 1 59.72 39 ARG B N 1
ATOM 1609 C CA . ARG B 1 39 ? -4.148 12.141 -12.195 1 59.72 39 ARG B CA 1
ATOM 1610 C C . ARG B 1 39 ? -4.348 13.641 -12.336 1 59.72 39 ARG B C 1
ATOM 1612 O O . ARG B 1 39 ? -3.398 14.414 -12.211 1 59.72 39 ARG B O 1
ATOM 1619 N N . ILE B 1 40 ? -5.664 13.953 -12.453 1 61.66 40 ILE B N 1
ATOM 1620 C CA . ILE B 1 40 ? -5.852 15.359 -12.805 1 61.66 40 ILE B CA 1
ATOM 1621 C C . ILE B 1 40 ? -5.961 16.203 -11.539 1 61.66 40 ILE B C 1
ATOM 1623 O O . ILE B 1 40 ? -5.434 17.312 -11.477 1 61.66 40 ILE B O 1
ATOM 1627 N N . LYS B 1 41 ? -6.52 15.594 -10.531 1 73.38 41 LYS B N 1
ATOM 1628 C CA . LYS B 1 41 ? -6.715 16.484 -9.383 1 73.38 41 LYS B CA 1
ATOM 1629 C C . LYS B 1 41 ? -5.73 16.156 -8.266 1 73.38 41 LYS B C 1
ATOM 1631 O O . LYS B 1 41 ? -5.508 14.984 -7.945 1 73.38 41 LYS B O 1
ATOM 1636 N N . PRO B 1 42 ? -5.039 17.219 -7.816 1 81.19 42 PRO B N 1
ATOM 1637 C CA . PRO B 1 42 ? -4.145 17.031 -6.672 1 81.19 42 PRO B CA 1
ATOM 1638 C C . PRO B 1 42 ? -4.875 16.547 -5.422 1 81.19 42 PRO B C 1
ATOM 1640 O O . PRO B 1 42 ? -6.094 16.688 -5.32 1 81.19 42 PRO B O 1
ATOM 1643 N N . ILE B 1 43 ? -4.176 15.773 -4.617 1 89.88 43 ILE B N 1
ATOM 1644 C CA . ILE B 1 43 ? -4.703 15.469 -3.291 1 89.88 43 ILE B CA 1
ATOM 1645 C C . ILE B 1 43 ? -4.73 16.734 -2.443 1 89.88 43 ILE B C 1
ATOM 1647 O O . ILE B 1 43 ? -3.684 17.328 -2.158 1 89.88 43 ILE B O 1
ATOM 1651 N N . SER B 1 44 ? -5.945 17.109 -2.086 1 91.81 44 SER B N 1
ATOM 1652 C CA . SER B 1 44 ? -6.031 18.453 -1.496 1 91.81 44 SER B CA 1
ATOM 1653 C C . SER B 1 44 ? -6.816 18.422 -0.189 1 91.81 44 SER B C 1
ATOM 1655 O O . SER 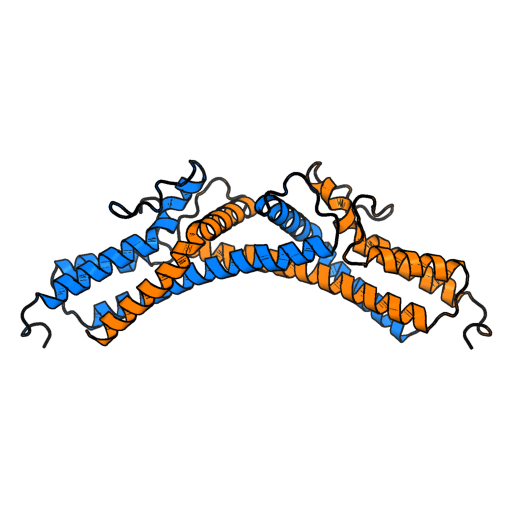B 1 44 ? -7.191 19.469 0.333 1 91.81 44 SER B O 1
ATOM 1657 N N . SER B 1 45 ? -7.02 17.25 0.321 1 94.56 45 SER B N 1
ATOM 1658 C CA . SER B 1 45 ? -7.738 17.188 1.59 1 94.56 45 SER B CA 1
ATOM 1659 C C . SER B 1 45 ? -7.336 15.961 2.396 1 94.56 45 SER B C 1
ATOM 1661 O O . SER B 1 45 ? -6.816 14.992 1.843 1 94.56 45 SER B O 1
ATOM 1663 N N . ILE B 1 46 ? -7.59 16 3.652 1 96.81 46 ILE B N 1
ATOM 1664 C CA . ILE B 1 46 ? -7.324 14.875 4.535 1 96.81 46 ILE B CA 1
ATOM 1665 C C . ILE B 1 46 ? -8.234 13.703 4.164 1 96.81 46 ILE B C 1
ATOM 1667 O O . ILE B 1 46 ? -7.801 12.547 4.176 1 96.81 46 ILE B O 1
ATOM 1671 N N . GLY B 1 47 ? -9.453 14.07 3.822 1 94.94 47 GLY B N 1
ATOM 1672 C CA . GLY B 1 47 ? -10.406 13.047 3.404 1 94.94 47 GLY B CA 1
ATOM 1673 C C . GLY B 1 47 ? -9.922 12.234 2.223 1 94.94 47 GLY B C 1
ATOM 1674 O O . GLY B 1 47 ? -10.117 11.016 2.18 1 94.94 47 GLY B O 1
ATOM 1675 N N . GLN B 1 48 ? -9.297 12.906 1.3 1 91.81 48 GLN B N 1
ATOM 1676 C CA . GLN B 1 48 ? -8.75 12.203 0.147 1 91.81 48 GLN B CA 1
ATOM 1677 C C . GLN B 1 48 ? -7.621 11.258 0.565 1 91.81 48 GLN B C 1
ATOM 1679 O O . GLN B 1 48 ? -7.543 10.125 0.085 1 91.81 48 GLN B O 1
ATOM 1684 N N . VAL B 1 49 ? -6.715 11.734 1.424 1 93.88 49 VAL B N 1
ATOM 1685 C CA . VAL B 1 49 ? -5.637 10.883 1.916 1 93.88 49 VAL B CA 1
ATOM 1686 C C . VAL B 1 49 ? -6.223 9.648 2.586 1 93.88 49 VAL B C 1
ATOM 1688 O O . VAL B 1 49 ? -5.758 8.523 2.352 1 93.88 49 VAL B O 1
ATOM 1691 N N . GLN B 1 50 ? -7.281 9.836 3.367 1 94.38 50 GLN B N 1
ATOM 1692 C CA . GLN B 1 50 ? -7.961 8.727 4.035 1 94.38 50 GLN B CA 1
ATOM 1693 C C . GLN B 1 50 ? -8.555 7.758 3.02 1 94.38 50 GLN B C 1
ATOM 1695 O O . GLN B 1 50 ? -8.422 6.543 3.164 1 94.38 50 GLN B O 1
ATOM 1700 N N . MET B 1 51 ? -9.148 8.266 2.039 1 90 51 MET B N 1
ATOM 1701 C CA . MET B 1 51 ? -9.75 7.438 1 1 90 51 MET B CA 1
ATOM 1702 C C . MET B 1 51 ? -8.695 6.59 0.295 1 90 51 MET B C 1
ATOM 1704 O O . MET B 1 51 ? -8.891 5.387 0.103 1 90 51 MET B O 1
ATOM 1708 N N . TYR B 1 52 ? -7.609 7.23 0.004 1 84.62 52 TYR B N 1
ATOM 1709 C CA . TYR B 1 52 ? -6.539 6.516 -0.682 1 84.62 52 TYR B CA 1
ATOM 1710 C C . TYR B 1 52 ? -5.957 5.422 0.207 1 84.62 52 TYR B C 1
ATOM 1712 O O . TYR B 1 52 ? -5.684 4.316 -0.261 1 84.62 52 TYR B O 1
ATOM 1720 N N . THR B 1 53 ? -5.746 5.75 1.403 1 89.44 53 THR B N 1
ATOM 1721 C CA . THR B 1 53 ? -5.211 4.777 2.348 1 89.44 53 THR B CA 1
ATOM 1722 C C . THR B 1 53 ? -6.125 3.559 2.445 1 89.44 53 THR B C 1
ATOM 1724 O O . THR B 1 53 ? -5.656 2.42 2.418 1 89.44 53 THR B O 1
ATOM 1727 N N . ASP B 1 54 ? -7.418 3.754 2.543 1 87.94 54 ASP B N 1
ATOM 1728 C CA . ASP B 1 54 ? -8.398 2.691 2.752 1 87.94 54 ASP B CA 1
ATOM 1729 C C . ASP B 1 54 ? -8.578 1.857 1.486 1 87.94 54 ASP B C 1
ATOM 1731 O O . ASP B 1 54 ? -8.711 0.634 1.556 1 87.94 54 ASP B O 1
ATOM 1735 N N . HIS B 1 55 ? -8.531 2.5 0.395 1 81.12 55 HIS B N 1
ATOM 1736 C CA . HIS B 1 55 ? -8.922 1.793 -0.82 1 81.12 55 HIS B CA 1
ATOM 1737 C C . HIS B 1 55 ? -7.699 1.281 -1.574 1 81.12 55 HIS B C 1
ATOM 1739 O O . HIS B 1 55 ? -7.633 0.104 -1.935 1 81.12 55 HIS B O 1
ATOM 1745 N N . TYR B 1 56 ? -6.793 2.117 -1.737 1 75.06 56 TYR B N 1
ATOM 1746 C CA . TYR B 1 56 ? -5.719 1.751 -2.652 1 75.06 56 TYR B CA 1
ATOM 1747 C C . TYR B 1 56 ? -4.629 0.964 -1.931 1 75.06 56 TYR B C 1
ATOM 1749 O O . TYR B 1 56 ? -4.195 -0.086 -2.408 1 75.06 56 TYR B O 1
ATOM 1757 N N . TYR B 1 57 ? -4.254 1.367 -0.83 1 82 57 TYR B N 1
ATOM 1758 C CA . TYR B 1 57 ? -3.184 0.652 -0.141 1 82 57 TYR B CA 1
ATOM 1759 C C . TYR B 1 57 ? -3.715 -0.606 0.535 1 82 57 TYR B C 1
ATOM 1761 O O . TYR B 1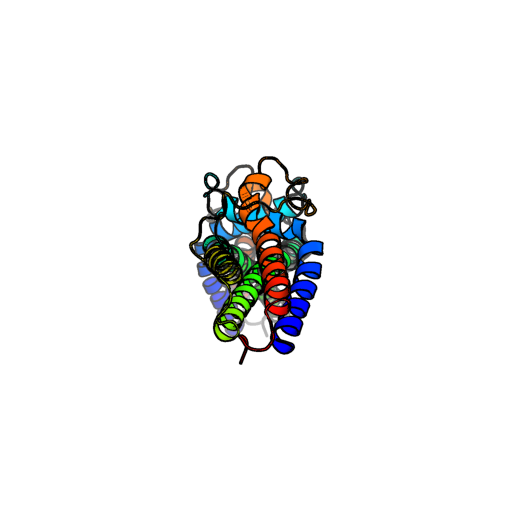 57 ? -3.045 -1.641 0.55 1 82 57 TYR B O 1
ATOM 1769 N N . ASN B 1 58 ? -4.906 -0.538 0.896 1 85.62 58 ASN B N 1
ATOM 1770 C CA . ASN B 1 58 ? -5.48 -1.743 1.487 1 85.62 58 ASN B CA 1
ATOM 1771 C C . ASN B 1 58 ? -5.773 -2.801 0.427 1 85.62 58 ASN B C 1
ATOM 1773 O O . ASN B 1 58 ? -5.418 -3.969 0.594 1 85.62 58 ASN B O 1
ATOM 1777 N N . ASN B 1 59 ? -6.367 -2.342 -0.645 1 86.12 59 ASN B N 1
ATOM 1778 C CA . ASN B 1 59 ? -6.711 -3.289 -1.7 1 86.12 59 ASN B CA 1
ATOM 1779 C C . ASN B 1 59 ? -5.465 -3.893 -2.34 1 86.12 59 ASN B C 1
ATOM 1781 O O . ASN B 1 59 ? -5.406 -5.098 -2.582 1 86.12 59 ASN B O 1
ATOM 1785 N N . HIS B 1 60 ? -4.449 -3.014 -2.572 1 88.44 60 HIS B N 1
ATOM 1786 C CA . HIS B 1 60 ? -3.219 -3.479 -3.201 1 88.44 60 HIS B CA 1
ATOM 1787 C C . HIS B 1 60 ? -2.482 -4.465 -2.303 1 88.44 60 HIS B C 1
ATOM 1789 O O . HIS B 1 60 ? -2.043 -5.523 -2.764 1 88.44 60 HIS B O 1
ATOM 1795 N N . LYS B 1 61 ? -2.439 -4.145 -1.035 1 90.88 61 LYS B N 1
ATOM 1796 C CA . LYS B 1 61 ? -1.768 -5.062 -0.122 1 90.88 61 LYS B CA 1
ATOM 1797 C C . LYS B 1 61 ? -2.516 -6.391 -0.029 1 90.88 61 LYS B C 1
ATOM 1799 O O . LYS B 1 61 ? -1.904 -7.461 -0.077 1 90.88 61 LYS B O 1
ATOM 1804 N N . ARG B 1 62 ? -3.855 -6.309 0.079 1 90.88 62 ARG B N 1
ATOM 1805 C CA . ARG B 1 62 ? -4.676 -7.504 0.224 1 90.88 62 ARG B CA 1
ATOM 1806 C C . ARG B 1 62 ? -4.5 -8.438 -0.969 1 90.88 62 ARG B C 1
ATOM 1808 O O . ARG B 1 62 ? -4.332 -9.648 -0.798 1 90.88 62 ARG B O 1
ATOM 1815 N N . ILE B 1 63 ? -4.512 -7.926 -2.148 1 94.25 63 ILE B N 1
ATOM 1816 C CA . ILE B 1 63 ? -4.445 -8.766 -3.342 1 94.25 63 ILE B CA 1
ATOM 1817 C C . ILE B 1 63 ? -3.049 -9.359 -3.477 1 94.25 63 ILE B C 1
ATOM 1819 O O . ILE B 1 63 ? -2.895 -10.5 -3.93 1 94.25 63 ILE B O 1
ATOM 1823 N N . LEU B 1 64 ? -1.989 -8.648 -3.123 1 94.75 64 LEU B N 1
ATOM 1824 C CA . LEU B 1 64 ? -0.632 -9.18 -3.127 1 94.75 64 LEU B CA 1
ATOM 1825 C C . LEU B 1 64 ? -0.492 -10.32 -2.119 1 94.75 64 LEU B C 1
ATOM 1827 O O . LEU B 1 64 ? 0.129 -11.344 -2.414 1 94.75 64 LEU B O 1
ATOM 1831 N N . LEU B 1 65 ? -1.092 -10.156 -0.986 1 95 65 LEU B N 1
ATOM 1832 C CA . LEU B 1 65 ? -1.063 -11.195 0.038 1 95 65 LEU B CA 1
ATOM 1833 C C . LEU B 1 65 ? -1.828 -12.43 -0.422 1 95 65 LEU B C 1
ATOM 1835 O O . LEU B 1 65 ? -1.428 -13.555 -0.126 1 95 65 LEU B O 1
ATOM 1839 N N . MET B 1 66 ? -2.949 -12.203 -1.115 1 95.31 66 MET B N 1
ATOM 1840 C CA . MET B 1 66 ? -3.693 -13.328 -1.67 1 95.31 66 MET B CA 1
ATOM 1841 C C . MET B 1 66 ? -2.832 -14.117 -2.648 1 95.31 66 MET B C 1
ATOM 1843 O O . MET B 1 66 ? -2.846 -15.352 -2.637 1 95.31 66 MET B O 1
ATOM 1847 N N . PHE B 1 67 ? -2.104 -13.453 -3.502 1 97.69 67 PHE B N 1
ATOM 1848 C CA . PHE B 1 67 ? -1.164 -14.094 -4.414 1 97.69 67 PHE B CA 1
ATOM 1849 C C . PHE B 1 67 ? -0.133 -14.906 -3.643 1 97.69 67 PHE B C 1
ATOM 1851 O O . PHE B 1 67 ? 0.062 -16.094 -3.918 1 97.69 67 PHE B O 1
ATOM 1858 N N . LEU B 1 68 ? 0.493 -14.305 -2.691 1 97.44 68 LEU B N 1
ATOM 1859 C CA . LEU B 1 68 ? 1.555 -14.938 -1.918 1 97.44 68 LEU B CA 1
ATOM 1860 C C . LEU B 1 68 ? 1.024 -16.156 -1.153 1 97.44 68 LEU B C 1
ATOM 1862 O O . LEU B 1 68 ? 1.672 -17.203 -1.114 1 97.44 68 LEU B O 1
ATOM 1866 N N . SER B 1 69 ? -0.086 -15.984 -0.564 1 97.19 69 SER B N 1
ATOM 1867 C CA . SER B 1 69 ? -0.706 -17.078 0.182 1 97.19 69 SER B CA 1
ATOM 1868 C C . SER B 1 69 ? -1.048 -18.25 -0.733 1 97.19 69 SER B C 1
ATOM 1870 O O . SER B 1 69 ? -0.846 -19.406 -0.367 1 97.19 69 SER B O 1
ATOM 1872 N N . THR B 1 70 ? -1.574 -17.969 -1.887 1 97.31 70 THR B N 1
ATOM 1873 C CA . THR B 1 70 ? -1.918 -19.016 -2.842 1 97.31 70 THR B CA 1
ATOM 1874 C C . THR B 1 70 ? -0.667 -19.75 -3.301 1 97.31 70 THR B C 1
ATOM 1876 O O . THR B 1 70 ? -0.669 -20.984 -3.393 1 97.31 70 THR B O 1
ATOM 1879 N N . CYS B 1 71 ? 0.41 -19 -3.582 1 97.44 71 CYS B N 1
ATOM 1880 C CA . CYS B 1 71 ? 1.675 -19.625 -3.947 1 97.44 71 CYS B CA 1
ATOM 1881 C C . CYS B 1 71 ? 2.189 -20.516 -2.822 1 97.44 71 CYS B C 1
ATOM 1883 O O . CYS B 1 71 ? 2.68 -21.625 -3.07 1 97.44 71 CYS B O 1
ATOM 1885 N N . ALA B 1 72 ? 2.049 -20.094 -1.654 1 97.25 72 ALA B N 1
ATOM 1886 C CA . ALA B 1 72 ? 2.455 -20.891 -0.501 1 97.25 72 ALA B CA 1
ATOM 1887 C C . ALA B 1 72 ? 1.619 -22.156 -0.394 1 97.25 72 ALA B C 1
ATOM 1889 O O . ALA B 1 72 ? 2.154 -23.234 -0.131 1 97.25 72 ALA B O 1
ATOM 1890 N N . ASP B 1 73 ? 0.331 -22.031 -0.537 1 96.56 73 ASP B N 1
ATOM 1891 C CA . ASP B 1 73 ? -0.566 -23.188 -0.507 1 96.56 73 ASP B CA 1
ATOM 1892 C C . ASP B 1 73 ? -0.202 -24.203 -1.596 1 96.56 73 ASP B C 1
ATOM 1894 O O . ASP B 1 73 ? -0.246 -25.406 -1.368 1 96.56 73 ASP B O 1
ATOM 1898 N N . LEU B 1 74 ? 0.13 -23.688 -2.74 1 97.31 74 LEU B N 1
ATOM 1899 C CA . LEU B 1 74 ? 0.564 -24.562 -3.824 1 97.31 74 LEU B CA 1
ATOM 1900 C C . LEU B 1 74 ? 1.863 -25.281 -3.461 1 97.31 74 LEU B C 1
ATOM 1902 O O . LEU B 1 74 ? 2.027 -26.469 -3.752 1 97.31 74 LEU B O 1
ATOM 1906 N N . GLY B 1 75 ? 2.768 -24.531 -2.818 1 96.25 75 GLY B N 1
ATOM 1907 C CA . GLY B 1 75 ? 3.98 -25.156 -2.318 1 96.25 75 GLY B CA 1
ATOM 1908 C C . GLY B 1 75 ? 3.711 -26.297 -1.344 1 96.25 75 GLY B C 1
ATOM 1909 O O . GLY B 1 75 ? 4.32 -27.359 -1.44 1 96.25 75 GLY B O 1
ATOM 1910 N N . ARG B 1 76 ? 2.834 -26.047 -0.474 1 95.19 76 ARG B N 1
ATOM 1911 C CA . ARG B 1 76 ? 2.459 -27.078 0.497 1 95.19 76 ARG B CA 1
ATOM 1912 C C . ARG B 1 76 ? 1.828 -28.281 -0.193 1 95.19 76 ARG B C 1
ATOM 1914 O O . ARG B 1 76 ? 2.061 -29.422 0.206 1 95.19 76 ARG B O 1
ATOM 1921 N N . LEU B 1 77 ? 1.024 -28.062 -1.155 1 94.19 77 LEU B N 1
ATOM 1922 C CA . LEU B 1 77 ? 0.414 -29.156 -1.915 1 94.19 77 LEU B CA 1
ATOM 1923 C C . LEU B 1 77 ? 1.479 -30 -2.607 1 94.19 77 LEU B C 1
ATOM 1925 O O . LEU B 1 77 ? 1.354 -31.219 -2.684 1 94.19 77 LEU B O 1
ATOM 1929 N N . CYS B 1 78 ? 2.533 -29.328 -3.133 1 93.94 78 CYS B N 1
ATOM 1930 C CA . CYS B 1 78 ? 3.641 -30.047 -3.738 1 93.94 78 CYS B CA 1
ATOM 1931 C C . CYS B 1 78 ? 4.297 -30.984 -2.725 1 93.94 78 CYS B C 1
ATOM 1933 O O . CYS B 1 78 ? 4.637 -32.125 -3.051 1 93.94 78 CYS B O 1
ATOM 1935 N N . GLN B 1 79 ? 4.457 -30.484 -1.597 1 92.25 79 GLN B N 1
ATOM 1936 C CA . GLN B 1 79 ? 5.035 -31.312 -0.542 1 92.25 79 GLN B CA 1
ATOM 1937 C C . GLN B 1 79 ? 4.156 -32.531 -0.25 1 92.25 79 GLN B C 1
ATOM 1939 O O . GLN B 1 79 ? 4.66 -33.625 -0.048 1 92.25 79 GLN B O 1
ATOM 1944 N N . GLN B 1 80 ? 2.895 -32.344 -0.195 1 90.69 80 GLN B N 1
ATOM 1945 C CA . GLN B 1 80 ? 1.949 -33.438 0.043 1 90.69 80 GLN B CA 1
ATOM 1946 C C . GLN B 1 80 ? 1.988 -34.469 -1.09 1 90.69 80 GLN B C 1
ATOM 1948 O O . GLN B 1 80 ? 1.964 -35.656 -0.844 1 90.69 80 GLN B O 1
ATOM 1953 N N . GLN B 1 81 ? 1.994 -34 -2.338 1 89.88 81 GLN B N 1
ATOM 1954 C CA . GLN B 1 81 ? 2.082 -34.875 -3.506 1 89.88 81 GLN B CA 1
ATOM 1955 C C . GLN B 1 81 ? 3.342 -35.719 -3.457 1 89.88 81 GLN B C 1
ATOM 1957 O O . GLN B 1 81 ? 3.314 -36.906 -3.836 1 89.88 81 GLN B O 1
ATOM 1962 N N . GLU B 1 82 ? 4.395 -35.062 -2.992 1 86.75 82 GLU B N 1
ATOM 1963 C CA . GLU B 1 82 ? 5.672 -35.781 -2.895 1 86.75 82 GLU B CA 1
ATOM 1964 C C . GLU B 1 82 ? 5.59 -36.938 -1.918 1 86.75 82 GLU B C 1
ATOM 1966 O O . GLU B 1 82 ? 6.215 -37.969 -2.133 1 86.75 82 GLU B O 1
ATOM 1971 N N . THR B 1 83 ? 4.836 -36.812 -0.883 1 85.25 83 THR B N 1
ATOM 1972 C CA . THR B 1 83 ? 4.723 -37.844 0.143 1 85.25 83 THR B CA 1
ATOM 1973 C C . THR B 1 83 ? 3.824 -38.969 -0.332 1 85.25 83 THR B C 1
ATOM 1975 O O . THR B 1 83 ? 3.994 -40.125 0.085 1 85.25 83 THR B O 1
ATOM 1978 N N . LEU B 1 84 ? 2.799 -38.719 -1.109 1 78.5 84 LEU B N 1
ATOM 1979 C CA . LEU B 1 84 ? 1.842 -39.719 -1.582 1 78.5 84 LEU B CA 1
ATOM 1980 C C . LEU B 1 84 ? 2.461 -40.594 -2.664 1 78.5 84 LEU B C 1
ATOM 1982 O O . LEU B 1 84 ? 2.096 -41.781 -2.805 1 78.5 84 LEU B O 1
ATOM 1986 N N . GLN B 1 85 ? 3.061 -40.031 -3.701 1 67.25 85 GLN B N 1
ATOM 1987 C CA . GLN B 1 85 ? 3.25 -40.844 -4.895 1 67.25 85 GLN B CA 1
ATOM 1988 C C . GLN B 1 85 ? 4.723 -41.188 -5.098 1 67.25 85 GLN B C 1
ATOM 1990 O O . GLN B 1 85 ? 5.598 -40.375 -4.863 1 67.25 85 GLN B O 1
ATOM 1995 N N . SER B 1 86 ? 5.113 -42.375 -4.711 1 62.16 86 SER B N 1
ATOM 1996 C CA . SER B 1 86 ? 6.227 -43.031 -5.398 1 62.16 86 SER B CA 1
ATOM 1997 C C . SER B 1 86 ? 6.039 -43 -6.91 1 62.16 86 SER B C 1
ATOM 1999 O O . SER B 1 86 ? 5.605 -44 -7.508 1 62.16 86 SER B O 1
ATOM 2001 N N . GLY B 1 87 ? 5.617 -41.875 -7.441 1 62 87 GLY B N 1
ATOM 2002 C CA . GLY B 1 87 ? 4.934 -41.812 -8.727 1 62 87 GLY B CA 1
ATOM 2003 C C . GLY B 1 87 ? 5.816 -42.219 -9.891 1 62 87 GLY B C 1
ATOM 2004 O O . GLY B 1 87 ? 6.918 -42.75 -9.695 1 62 87 GLY B O 1
ATOM 2005 N N . SER B 1 88 ? 5.254 -42.344 -11.062 1 80.81 88 SER B N 1
ATOM 2006 C CA . SER B 1 88 ? 5.828 -42.562 -12.391 1 80.81 88 SER B CA 1
ATOM 2007 C C . SER B 1 88 ? 6.773 -41.438 -12.773 1 80.81 88 SER B C 1
ATOM 2009 O O . SER B 1 88 ? 6.812 -40.375 -12.117 1 80.81 88 SER B O 1
ATOM 2011 N N . THR B 1 89 ? 7.59 -41.75 -13.656 1 86.81 89 THR B N 1
ATOM 2012 C CA . THR B 1 89 ? 8.516 -40.75 -14.18 1 86.81 89 THR B CA 1
ATOM 2013 C C . THR B 1 89 ? 7.773 -39.469 -14.562 1 86.81 89 THR B C 1
ATOM 2015 O O . THR B 1 89 ? 8.234 -38.375 -14.258 1 86.81 89 THR B O 1
ATOM 2018 N N . THR B 1 90 ? 6.551 -39.656 -15.047 1 87.75 90 THR B N 1
ATOM 2019 C CA . THR B 1 90 ? 5.762 -38.531 -15.492 1 87.75 90 THR B CA 1
ATOM 2020 C C . THR B 1 90 ? 5.316 -37.688 -14.297 1 87.75 90 THR B C 1
ATOM 2022 O O . THR B 1 90 ? 5.461 -36.469 -14.305 1 87.75 90 THR B O 1
ATOM 2025 N N . THR B 1 91 ? 4.785 -38.281 -13.242 1 88.81 91 THR B N 1
ATOM 2026 C CA . THR B 1 91 ? 4.324 -37.562 -12.062 1 88.81 91 THR B CA 1
ATOM 2027 C C . THR B 1 91 ? 5.492 -36.875 -11.359 1 88.81 91 THR B C 1
ATOM 2029 O O . THR B 1 91 ? 5.344 -35.781 -10.828 1 88.81 91 THR B O 1
ATOM 2032 N N . ASN B 1 92 ? 6.648 -37.5 -11.453 1 90.75 92 ASN B N 1
ATOM 2033 C CA . ASN B 1 92 ? 7.832 -36.906 -10.836 1 90.75 92 ASN B CA 1
ATOM 2034 C C . ASN B 1 92 ? 8.281 -35.625 -11.562 1 90.75 92 ASN B C 1
ATOM 2036 O O . ASN B 1 92 ? 8.695 -34.656 -10.938 1 90.75 92 ASN B O 1
ATOM 2040 N N . ILE B 1 93 ? 8.203 -35.688 -12.898 1 93.06 93 ILE B N 1
ATOM 2041 C CA . ILE B 1 93 ? 8.586 -34.531 -13.711 1 93.06 93 ILE B CA 1
ATOM 2042 C C . ILE B 1 93 ? 7.645 -33.375 -13.414 1 93.06 93 ILE B C 1
ATOM 2044 O O . ILE B 1 93 ? 8.094 -32.219 -13.242 1 93.06 93 ILE B O 1
ATOM 2048 N N . LEU B 1 94 ? 6.355 -33.656 -13.336 1 93.5 94 LEU B N 1
ATOM 2049 C CA . LEU B 1 94 ? 5.355 -32.656 -13.055 1 93.5 94 LEU B CA 1
ATOM 2050 C C . LEU B 1 94 ? 5.57 -32.031 -11.68 1 93.5 94 LEU B C 1
ATOM 2052 O O . LEU B 1 94 ? 5.504 -30.812 -11.523 1 93.5 94 LEU B O 1
ATOM 2056 N N . LEU B 1 95 ? 5.805 -32.875 -10.719 1 93.75 95 LEU B N 1
ATOM 2057 C CA . LEU B 1 95 ? 6.02 -32.406 -9.352 1 93.75 95 LEU B CA 1
ATOM 2058 C C . LEU B 1 95 ? 7.27 -31.547 -9.258 1 93.75 95 LEU B C 1
ATOM 2060 O O . LEU B 1 95 ? 7.258 -30.484 -8.609 1 93.75 95 LEU B O 1
ATOM 2064 N N . ASP B 1 96 ? 8.344 -31.969 -9.906 1 94.88 96 ASP B N 1
ATOM 2065 C CA . ASP B 1 96 ? 9.578 -31.203 -9.93 1 94.88 96 ASP B CA 1
ATOM 2066 C C . ASP B 1 96 ? 9.367 -29.828 -10.555 1 94.88 96 ASP B C 1
ATOM 2068 O O . ASP B 1 96 ? 9.883 -28.828 -10.047 1 94.88 96 ASP B O 1
ATOM 2072 N N . LYS B 1 97 ? 8.633 -29.766 -11.633 1 96.31 97 LYS B N 1
ATOM 2073 C CA . LYS B 1 97 ? 8.32 -28.516 -12.297 1 96.31 97 LYS B CA 1
ATOM 2074 C C . LYS B 1 97 ? 7.582 -27.562 -11.359 1 96.31 97 LYS B C 1
ATOM 2076 O O . LYS B 1 97 ? 7.922 -26.375 -11.273 1 96.31 97 LYS B O 1
ATOM 2081 N N . CYS B 1 98 ? 6.637 -28.047 -10.617 1 96.94 98 CYS B N 1
ATOM 2082 C CA . CYS B 1 98 ? 5.859 -27.234 -9.695 1 96.94 98 CYS B CA 1
ATOM 2083 C C . CYS B 1 98 ? 6.738 -26.703 -8.57 1 96.94 98 CYS B C 1
ATOM 2085 O O . CYS B 1 98 ? 6.648 -25.531 -8.211 1 96.94 98 CYS B O 1
ATOM 2087 N N . LYS B 1 99 ? 7.559 -27.578 -8.047 1 96.25 99 LYS B N 1
ATOM 2088 C CA . LYS B 1 99 ? 8.438 -27.188 -6.945 1 96.25 99 LYS B CA 1
ATOM 2089 C C . LYS B 1 99 ? 9.367 -26.047 -7.359 1 96.25 99 LYS B C 1
ATOM 2091 O O . LYS B 1 99 ? 9.602 -25.125 -6.586 1 96.25 99 LYS B O 1
ATOM 2096 N N . ILE B 1 100 ? 9.828 -26.125 -8.539 1 97.81 100 ILE B N 1
ATOM 2097 C CA . ILE B 1 100 ? 10.719 -25.094 -9.062 1 97.81 100 ILE B CA 1
ATOM 2098 C C . ILE B 1 100 ? 9.945 -23.781 -9.227 1 97.81 100 ILE B C 1
ATOM 2100 O O . ILE B 1 100 ? 10.406 -22.719 -8.812 1 97.81 100 ILE B O 1
ATOM 2104 N N . LEU B 1 101 ? 8.805 -23.859 -9.766 1 97.88 101 LEU B N 1
ATOM 2105 C CA . LEU B 1 101 ? 8.008 -22.672 -10.078 1 97.88 101 LEU B CA 1
ATOM 2106 C C . LEU B 1 101 ? 7.59 -21.938 -8.805 1 97.88 101 LEU B C 1
ATOM 2108 O O . LEU B 1 101 ? 7.566 -20.719 -8.766 1 97.88 101 LEU B O 1
ATOM 2112 N N . VAL B 1 102 ? 7.285 -22.625 -7.703 1 97.94 102 VAL B N 1
ATOM 2113 C CA . VAL B 1 102 ? 6.754 -22 -6.504 1 97.94 102 VAL B CA 1
ATOM 2114 C C . VAL B 1 102 ? 7.898 -21.609 -5.57 1 97.94 102 VAL B C 1
ATOM 2116 O O . VAL B 1 102 ? 7.668 -21.141 -4.457 1 97.94 102 VAL B O 1
ATOM 2119 N N . ASN B 1 103 ? 9.109 -21.906 -6.066 1 97.69 103 ASN B N 1
ATOM 2120 C CA . ASN B 1 103 ? 10.258 -21.438 -5.312 1 97.69 103 ASN B CA 1
ATOM 2121 C C . ASN B 1 103 ? 10.383 -19.906 -5.363 1 97.69 103 ASN B C 1
ATOM 2123 O O . ASN B 1 103 ? 10.234 -19.312 -6.426 1 97.69 103 ASN B O 1
ATOM 2127 N N . HIS B 1 104 ? 10.742 -19.344 -4.316 1 96.38 104 HIS B N 1
ATOM 2128 C CA . HIS B 1 104 ? 10.727 -17.891 -4.16 1 96.38 104 HIS B CA 1
ATOM 2129 C C . HIS B 1 104 ? 11.758 -17.234 -5.07 1 96.38 104 HIS B C 1
ATOM 2131 O O . HIS B 1 104 ? 11.586 -16.078 -5.477 1 96.38 104 HIS B O 1
ATOM 2137 N N . SER B 1 105 ? 12.781 -17.922 -5.406 1 95.44 105 SER B N 1
ATOM 2138 C CA . SER B 1 105 ? 13.906 -17.312 -6.109 1 95.44 105 SER B CA 1
ATOM 2139 C C . SER B 1 105 ? 13.859 -17.641 -7.602 1 95.44 105 SER B C 1
ATOM 2141 O O . SER B 1 105 ? 14.688 -17.141 -8.375 1 95.44 105 SER B O 1
ATOM 2143 N N . THR B 1 106 ? 12.922 -18.453 -7.973 1 97.25 106 THR B N 1
ATOM 2144 C CA . THR B 1 106 ? 12.859 -18.859 -9.375 1 97.25 106 THR B CA 1
ATOM 2145 C C . THR B 1 106 ? 12.523 -17.672 -10.266 1 97.25 106 THR B C 1
ATOM 2147 O O . THR B 1 106 ? 11.625 -16.891 -9.961 1 97.25 106 THR B O 1
ATOM 2150 N N . ASN B 1 107 ? 13.289 -17.578 -11.367 1 96.19 107 ASN B N 1
ATOM 2151 C CA . ASN B 1 107 ? 12.984 -16.578 -12.383 1 96.19 107 ASN B CA 1
ATOM 2152 C C . ASN B 1 107 ? 11.797 -16.984 -13.242 1 96.19 107 ASN B C 1
ATOM 2154 O O . ASN B 1 107 ? 11.867 -17.969 -13.977 1 96.19 107 ASN B O 1
ATOM 2158 N N . LEU B 1 108 ? 10.758 -16.172 -13.203 1 96.69 108 LEU B N 1
ATOM 2159 C CA . LEU B 1 108 ? 9.492 -16.547 -13.836 1 96.69 108 LEU B CA 1
ATOM 2160 C C . LEU B 1 108 ? 9.305 -15.781 -15.141 1 96.69 108 LEU B C 1
ATOM 2162 O O . LEU B 1 108 ? 8.219 -15.812 -15.734 1 96.69 108 LEU B O 1
ATOM 2166 N N . SER B 1 109 ? 10.312 -15.148 -15.664 1 91 109 SER B N 1
ATOM 2167 C CA . SER B 1 109 ? 10.188 -14.258 -16.812 1 91 109 SER B CA 1
ATOM 2168 C C . SER B 1 109 ? 9.75 -15.023 -18.062 1 91 109 SER B C 1
ATOM 2170 O O . SER B 1 109 ? 9.164 -14.438 -18.984 1 91 109 SER B O 1
ATOM 2172 N N . THR B 1 110 ? 10.008 -16.312 -18.016 1 92.44 110 THR B N 1
ATOM 2173 C CA . THR B 1 110 ? 9.695 -17.094 -19.203 1 92.44 110 THR B CA 1
ATOM 2174 C C . THR B 1 110 ? 8.406 -17.891 -19.016 1 92.44 110 THR B C 1
ATOM 2176 O O . THR B 1 110 ? 7.988 -18.641 -19.906 1 92.44 110 THR B O 1
ATOM 2179 N N . VAL B 1 111 ? 7.805 -17.797 -17.906 1 95.12 111 VAL B N 1
ATOM 2180 C CA . VAL B 1 111 ? 6.586 -18.547 -17.594 1 95.12 111 VAL B CA 1
ATOM 2181 C C . VAL B 1 111 ? 5.379 -17.844 -18.219 1 95.12 111 VAL B C 1
ATOM 2183 O O . VAL B 1 111 ? 5.242 -16.609 -18.094 1 95.12 111 VAL B O 1
ATOM 2186 N N . GLN B 1 112 ? 4.555 -18.625 -18.953 1 93.69 112 GLN B N 1
ATOM 2187 C CA . GLN B 1 112 ? 3.346 -18.062 -19.547 1 93.69 112 GLN B CA 1
ATOM 2188 C C . GLN B 1 112 ? 2.225 -19.094 -19.594 1 93.69 112 GLN B C 1
ATOM 2190 O O . GLN B 1 112 ? 2.438 -20.219 -20.047 1 93.69 112 GLN B O 1
ATOM 2195 N N . ALA B 1 113 ? 1.146 -18.609 -19.031 1 93.12 113 ALA B N 1
ATOM 2196 C CA . ALA B 1 113 ? -0.026 -19.484 -19.172 1 93.12 113 ALA B CA 1
ATOM 2197 C C . ALA B 1 113 ? -0.462 -19.594 -20.625 1 93.12 113 ALA B C 1
ATOM 2199 O O . ALA B 1 113 ? -0.432 -18.609 -21.375 1 93.12 113 ALA B O 1
ATOM 2200 N N . LYS B 1 114 ? -0.715 -20.734 -21.094 1 89.81 114 LYS B N 1
ATOM 2201 C CA . LYS B 1 114 ? -1.121 -20.984 -22.469 1 89.81 114 LYS B CA 1
ATOM 2202 C C . LYS B 1 114 ? -2.613 -21.297 -22.547 1 89.81 114 LYS B C 1
ATOM 2204 O O . LYS B 1 114 ? -3.307 -21.312 -21.531 1 89.81 114 LYS B O 1
ATOM 2209 N N . TYR B 1 115 ? -3.107 -21.453 -23.797 1 87.69 115 TYR B N 1
ATOM 2210 C CA . TYR B 1 115 ? -4.496 -21.859 -23.984 1 87.69 115 TYR B CA 1
ATOM 2211 C C . TYR B 1 115 ? -4.887 -22.969 -23.016 1 87.69 115 TYR B C 1
ATOM 2213 O O . TYR B 1 115 ? -4.121 -23.906 -22.797 1 87.69 115 TYR B O 1
ATOM 2221 N N . PRO B 1 116 ? -6.027 -22.75 -22.359 1 89.44 116 PRO B N 1
ATOM 2222 C CA . PRO B 1 116 ? -7.164 -21.859 -22.625 1 89.44 116 PRO B CA 1
ATOM 2223 C C . PRO B 1 116 ? -7.133 -20.594 -21.75 1 89.44 116 PRO B C 1
ATOM 2225 O O . PRO B 1 116 ? -8.109 -19.844 -21.719 1 89.44 116 PRO B O 1
ATOM 2228 N N . HIS B 1 117 ? -5.996 -20.438 -21.156 1 87.38 117 HIS B N 1
ATOM 2229 C CA . HIS B 1 117 ? -5.918 -19.297 -20.234 1 87.38 117 HIS B CA 1
ATOM 2230 C C . HIS B 1 117 ? -5.551 -18.016 -20.984 1 87.38 117 HIS B C 1
ATOM 2232 O O . HIS B 1 117 ? -4.512 -17.953 -21.641 1 87.38 117 HIS B O 1
ATOM 2238 N N . ASP B 1 118 ? -6.355 -16.938 -20.875 1 82.81 118 ASP B N 1
ATOM 2239 C CA . ASP B 1 118 ? -6.102 -15.711 -21.609 1 82.81 118 ASP B CA 1
ATOM 2240 C C . ASP B 1 118 ? -5.762 -14.562 -20.656 1 82.81 118 ASP B C 1
ATOM 2242 O O . ASP B 1 118 ? -6.137 -13.414 -20.891 1 82.81 118 ASP B O 1
ATOM 2246 N N . VAL B 1 119 ? -5.207 -14.883 -19.609 1 82.31 119 VAL B N 1
ATOM 2247 C CA . VAL B 1 119 ? -5.004 -13.906 -18.547 1 82.31 119 VAL B CA 1
ATOM 2248 C C . VAL B 1 119 ? -3.943 -12.891 -18.969 1 82.31 119 VAL B C 1
ATOM 2250 O O . VAL B 1 119 ? -3.973 -11.734 -18.547 1 82.31 119 VAL B O 1
ATOM 2253 N N . VAL B 1 120 ? -2.98 -13.25 -19.875 1 82.19 120 VAL B N 1
ATOM 2254 C CA . VAL B 1 120 ? -1.885 -12.359 -20.25 1 82.19 120 VAL B CA 1
ATOM 2255 C C . VAL B 1 120 ? -2.209 -11.664 -21.562 1 82.19 120 VAL B C 1
ATOM 2257 O O . VAL B 1 120 ? -1.526 -10.711 -21.953 1 82.19 120 VAL B O 1
ATOM 2260 N N . ASN B 1 121 ? -3.252 -12.094 -22.188 1 80.56 121 ASN B N 1
ATOM 2261 C CA . ASN B 1 121 ? -3.559 -11.57 -23.516 1 80.56 121 ASN B CA 1
ATOM 2262 C C . ASN B 1 121 ? -4.094 -10.148 -23.438 1 80.56 121 ASN B C 1
ATOM 2264 O O . ASN B 1 121 ? -4.113 -9.438 -24.453 1 80.56 121 ASN B O 1
ATOM 2268 N N . HIS B 1 122 ? -4.516 -9.719 -22.328 1 80.69 122 HIS B N 1
ATOM 2269 C CA . HIS B 1 122 ? -5.125 -8.398 -22.203 1 80.69 122 HIS B CA 1
ATOM 2270 C C . HIS B 1 122 ? -4.18 -7.41 -21.531 1 80.69 122 HIS B C 1
ATOM 2272 O O . HIS B 1 122 ? -4.57 -6.281 -21.219 1 80.69 122 HIS B O 1
ATOM 2278 N N . LEU B 1 123 ? -2.977 -7.844 -21.391 1 82.38 123 LEU B N 1
ATOM 2279 C CA . LEU B 1 123 ? -2 -6.977 -20.734 1 82.38 123 LEU B CA 1
ATOM 2280 C C . LEU B 1 123 ? -1.415 -5.973 -21.719 1 82.38 123 LEU B C 1
ATOM 2282 O O . LEU B 1 123 ? -1.206 -6.297 -22.891 1 82.38 123 LEU B O 1
ATOM 2286 N N . SER B 1 124 ? -1.283 -4.734 -21.203 1 80.25 124 SER B N 1
ATOM 2287 C CA . SER B 1 124 ? -0.527 -3.766 -21.984 1 80.25 124 SER B CA 1
ATOM 2288 C C . SER B 1 124 ? 0.926 -4.199 -22.141 1 80.25 124 SER B C 1
ATOM 2290 O O . SER B 1 124 ? 1.38 -5.129 -21.484 1 80.25 124 SER B O 1
ATOM 2292 N N . CYS B 1 125 ? 1.661 -3.59 -23.125 1 79.88 125 CYS B N 1
ATOM 2293 C CA . CYS B 1 125 ? 3.062 -3.908 -23.359 1 79.88 125 CYS B CA 1
ATOM 2294 C C . CYS B 1 125 ? 3.883 -3.773 -22.094 1 79.88 125 CYS B C 1
ATOM 2296 O O . CYS B 1 125 ? 4.762 -4.594 -21.812 1 79.88 125 CYS B O 1
ATOM 2298 N N . ASP B 1 126 ? 3.574 -2.771 -21.219 1 76.75 126 ASP B N 1
ATOM 2299 C CA . ASP B 1 126 ? 4.297 -2.559 -19.969 1 76.75 126 ASP B CA 1
ATOM 2300 C C . ASP B 1 126 ? 3.924 -3.613 -18.922 1 76.75 126 ASP B C 1
ATOM 2302 O O . ASP B 1 126 ? 4.789 -4.125 -18.219 1 76.75 126 ASP B O 1
ATOM 2306 N N . GLU B 1 127 ? 2.684 -4.078 -19.016 1 82.5 127 GLU B N 1
ATOM 2307 C CA . GLU B 1 127 ? 2.17 -5.031 -18.031 1 82.5 127 GLU B CA 1
ATOM 2308 C C . GLU B 1 127 ? 2.654 -6.445 -18.344 1 82.5 127 GLU B C 1
ATOM 2310 O O . GLU B 1 127 ? 2.785 -7.27 -17.422 1 82.5 127 GLU B O 1
ATOM 2315 N N . ALA B 1 128 ? 2.902 -6.668 -19.625 1 85.94 128 ALA B N 1
ATOM 2316 C CA . ALA B 1 128 ? 3.293 -8 -20.078 1 85.94 128 ALA B CA 1
ATOM 2317 C C . ALA B 1 128 ? 4.641 -8.406 -19.5 1 85.94 128 ALA B C 1
ATOM 2319 O O . ALA B 1 128 ? 4.977 -9.594 -19.469 1 85.94 128 ALA B O 1
ATOM 2320 N N . ARG B 1 129 ? 5.402 -7.398 -19.031 1 85.81 129 ARG B N 1
ATOM 2321 C CA . ARG B 1 129 ? 6.68 -7.691 -18.391 1 85.81 129 ARG B CA 1
ATOM 2322 C C . ARG B 1 129 ? 6.488 -8.516 -17.125 1 85.81 129 ARG B C 1
ATOM 2324 O O . ARG B 1 129 ? 7.375 -9.273 -16.734 1 85.81 129 ARG B O 1
ATOM 2331 N N . ASN B 1 130 ? 5.258 -8.391 -16.5 1 89.94 130 ASN B N 1
ATOM 2332 C CA . ASN B 1 130 ? 4.926 -9.148 -15.305 1 89.94 130 ASN B CA 1
ATOM 2333 C C . ASN B 1 130 ? 4.172 -10.43 -15.633 1 89.94 130 ASN B C 1
ATOM 2335 O O . ASN B 1 130 ? 3.559 -11.039 -14.758 1 89.94 130 ASN B O 1
ATOM 2339 N N . GLY B 1 131 ? 4.18 -10.805 -16.891 1 91 131 GLY B N 1
ATOM 2340 C CA . GLY B 1 131 ? 3.379 -11.914 -17.359 1 91 131 GLY B CA 1
ATOM 2341 C C . GLY B 1 131 ? 3.695 -13.219 -16.656 1 91 131 GLY B C 1
ATOM 2342 O O . GLY B 1 131 ? 2.799 -14.031 -16.406 1 91 131 GLY B O 1
ATOM 2343 N N . GLY B 1 132 ? 4.98 -13.414 -16.328 1 94.12 132 GLY B N 1
ATOM 2344 C CA . GLY B 1 132 ? 5.387 -14.625 -15.633 1 94.12 132 GLY B CA 1
ATOM 2345 C C . GLY B 1 132 ? 4.742 -14.781 -14.266 1 94.12 132 GLY B C 1
ATOM 2346 O O . GLY B 1 132 ? 4.145 -15.82 -13.969 1 94.12 132 GLY B O 1
ATOM 2347 N N . VAL B 1 133 ? 4.773 -13.734 -13.555 1 95.19 133 VAL B N 1
ATOM 2348 C CA . VAL B 1 133 ? 4.207 -13.742 -12.211 1 95.19 133 VAL B CA 1
ATOM 2349 C C . VAL B 1 133 ? 2.684 -13.852 -12.289 1 95.19 133 VAL B C 1
ATOM 2351 O O . VAL B 1 133 ? 2.068 -14.586 -11.516 1 95.19 133 VAL B O 1
ATOM 2354 N N . VAL B 1 134 ? 2.068 -13.297 -13.273 1 93.69 134 VAL B N 1
ATOM 2355 C CA . VAL B 1 134 ? 0.62 -13.289 -13.445 1 93.69 134 VAL B CA 1
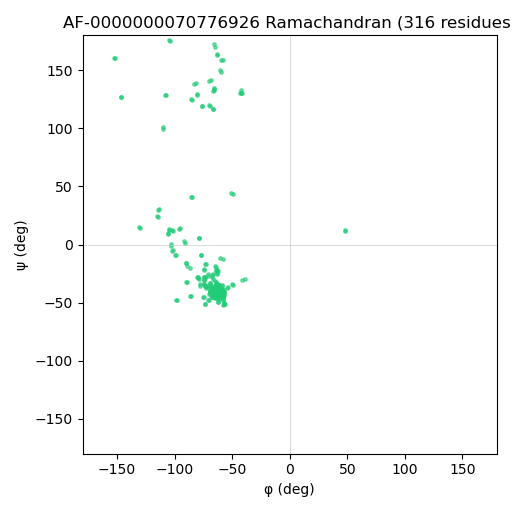ATOM 2356 C C . VAL B 1 134 ? 0.142 -14.672 -13.867 1 93.69 134 VAL B C 1
ATOM 2358 O O . VAL B 1 134 ? -0.946 -15.109 -13.484 1 93.69 134 VAL B O 1
ATOM 2361 N N . SER B 1 135 ? 0.992 -15.375 -14.516 1 95.5 135 SER B N 1
ATOM 2362 C CA . SER B 1 135 ? 0.629 -16.672 -15.078 1 95.5 135 SER B CA 1
ATOM 2363 C C . SER B 1 135 ? 0.902 -17.797 -14.078 1 95.5 135 SER B C 1
ATOM 2365 O O . SER B 1 135 ? 0.416 -18.922 -14.25 1 95.5 135 SER B O 1
ATOM 2367 N N . LEU B 1 136 ? 1.662 -17.531 -13.094 1 97.44 136 LEU B N 1
ATOM 2368 C CA . LEU B 1 136 ? 2.299 -18.547 -12.273 1 97.44 136 LEU B CA 1
ATOM 2369 C C . LEU B 1 136 ? 1.26 -19.5 -11.68 1 97.44 136 LEU B C 1
ATOM 2371 O O . LEU B 1 136 ? 1.345 -20.719 -11.875 1 97.44 136 LEU B O 1
ATOM 2375 N N . ILE B 1 137 ? 0.25 -18.953 -11.055 1 97.31 137 ILE B N 1
ATOM 2376 C CA . ILE B 1 137 ? -0.719 -19.766 -10.328 1 97.31 137 ILE B CA 1
ATOM 2377 C C . ILE B 1 137 ? -1.46 -20.688 -11.297 1 97.31 137 ILE B C 1
ATOM 2379 O O . ILE B 1 137 ? -1.651 -21.859 -11.016 1 97.31 137 ILE B O 1
ATOM 2383 N N . LEU B 1 138 ? -1.797 -20.203 -12.469 1 96.12 138 LEU B N 1
ATOM 2384 C CA . LEU B 1 138 ? -2.521 -20.984 -13.469 1 96.12 138 LEU B CA 1
ATOM 2385 C C . LEU B 1 138 ? -1.663 -22.125 -13.984 1 96.12 138 LEU B C 1
ATOM 2387 O O . LEU B 1 138 ? -2.143 -23.25 -14.109 1 96.12 138 LEU B O 1
ATOM 2391 N N . VAL B 1 139 ? -0.432 -21.844 -14.281 1 97 139 VAL B N 1
ATOM 2392 C CA . VAL B 1 139 ? 0.481 -22.859 -14.805 1 97 139 VAL B CA 1
ATOM 2393 C C . VAL B 1 139 ? 0.683 -23.969 -13.781 1 97 139 VAL B C 1
ATOM 2395 O O . VAL B 1 139 ? 0.641 -25.156 -14.117 1 97 139 VAL B O 1
ATOM 2398 N N . VAL B 1 140 ? 0.863 -23.594 -12.531 1 97.69 140 VAL B N 1
ATOM 2399 C CA . VAL B 1 140 ? 1.089 -24.578 -11.469 1 97.69 140 VAL B CA 1
ATOM 2400 C C . VAL B 1 140 ? -0.186 -25.375 -11.227 1 97.69 140 VAL B C 1
ATOM 2402 O O . VAL B 1 140 ? -0.135 -26.594 -11.062 1 97.69 140 VAL B O 1
ATOM 2405 N N . LEU B 1 141 ? -1.358 -24.75 -11.227 1 96 141 LEU B N 1
ATOM 2406 C CA . LEU B 1 141 ? -2.629 -25.438 -11.055 1 96 141 LEU B CA 1
ATOM 2407 C C . LEU B 1 141 ? -2.836 -26.469 -12.156 1 96 141 LEU B C 1
ATOM 2409 O O . LEU B 1 141 ? -3.252 -27.609 -11.883 1 96 141 LEU B O 1
ATOM 2413 N N . ASP B 1 142 ? -2.539 -26.109 -13.391 1 95.25 142 ASP B N 1
ATOM 2414 C CA . ASP B 1 142 ? -2.654 -27.031 -14.508 1 95.25 142 ASP B CA 1
ATOM 2415 C C . ASP B 1 142 ? -1.742 -28.25 -14.305 1 95.25 142 ASP B C 1
ATOM 2417 O O . ASP B 1 142 ? -2.146 -29.375 -14.562 1 95.25 142 ASP B O 1
ATOM 2421 N N . CYS B 1 143 ? -0.505 -27.953 -13.867 1 94.69 143 CYS B N 1
ATOM 2422 C CA . CYS B 1 143 ? 0.452 -29.031 -13.617 1 94.69 143 CYS B CA 1
ATOM 2423 C C . CYS B 1 143 ? -0.053 -29.953 -12.516 1 94.69 143 CYS B C 1
ATOM 2425 O O . CYS B 1 143 ? 0.036 -31.188 -12.648 1 94.69 143 CYS B O 1
ATOM 2427 N N . MET B 1 144 ? -0.601 -29.453 -11.508 1 93.5 144 MET B N 1
ATOM 2428 C CA . MET B 1 144 ? -1.078 -30.25 -10.383 1 93.5 144 MET B CA 1
ATOM 2429 C C . MET B 1 144 ? -2.285 -31.094 -10.781 1 93.5 144 MET B C 1
ATOM 2431 O O . MET B 1 144 ? -2.422 -32.25 -10.344 1 93.5 144 MET B O 1
ATOM 2435 N N . LYS B 1 145 ? -3.154 -30.531 -11.547 1 92.25 145 LYS B N 1
ATOM 2436 C CA . LYS B 1 145 ? -4.301 -31.297 -12.039 1 92.25 145 LYS B CA 1
ATOM 2437 C C . LYS B 1 145 ? -3.857 -32.469 -12.906 1 92.25 145 LYS B C 1
ATOM 2439 O O . LYS B 1 145 ? -4.418 -33.562 -12.82 1 92.25 145 LYS B O 1
ATOM 2444 N N . LYS B 1 146 ? -2.857 -32.188 -13.773 1 92.12 146 LYS B N 1
ATOM 2445 C CA . LYS B 1 146 ? -2.293 -33.25 -14.586 1 92.12 146 LYS B CA 1
ATOM 2446 C C . LYS B 1 146 ? -1.674 -34.344 -13.711 1 92.12 146 LYS B C 1
ATOM 2448 O O . LYS B 1 146 ? -1.824 -35.531 -13.984 1 92.12 146 LYS B O 1
ATOM 2453 N N . TRP B 1 147 ? -0.989 -33.906 -12.688 1 91.38 147 TRP B N 1
ATOM 2454 C CA . TRP B 1 147 ? -0.387 -34.844 -11.75 1 91.38 147 TRP B CA 1
ATOM 2455 C C . TRP B 1 147 ? -1.446 -35.75 -11.133 1 91.38 147 TRP B C 1
ATOM 2457 O O . TRP B 1 147 ? -1.277 -36.969 -11.086 1 91.38 147 TRP B O 1
ATOM 2467 N N . VAL B 1 148 ? -2.541 -35.219 -10.664 1 88.94 148 VAL B N 1
ATOM 2468 C CA . VAL B 1 148 ? -3.621 -35.969 -10.039 1 88.94 148 VAL B CA 1
ATOM 2469 C C . VAL B 1 148 ? -4.215 -36.938 -11.047 1 88.94 148 VAL B C 1
ATOM 2471 O O . VAL B 1 148 ? -4.461 -38.094 -10.719 1 88.94 148 VAL B O 1
ATOM 2474 N N . ALA B 1 149 ? -4.41 -36.469 -12.289 1 87.88 149 ALA B N 1
ATOM 2475 C CA . ALA B 1 149 ? -4.98 -37.312 -13.336 1 87.88 149 ALA B CA 1
ATOM 2476 C C . ALA B 1 149 ? -4.09 -38.5 -13.617 1 87.88 149 ALA B C 1
ATOM 2478 O O . ALA B 1 149 ? -4.578 -39.625 -13.789 1 87.88 149 ALA B O 1
ATOM 2479 N N . HIS B 1 150 ? -2.787 -38.312 -13.648 1 86.5 150 HIS B N 1
ATOM 2480 C CA . HIS B 1 150 ? -1.843 -39.406 -13.914 1 86.5 150 HIS B CA 1
ATOM 2481 C C . HIS B 1 150 ? -1.716 -40.344 -12.719 1 86.5 150 HIS B C 1
ATOM 2483 O O . HIS B 1 150 ? -1.498 -41.531 -12.883 1 86.5 150 HIS B O 1
ATOM 2489 N N . SER B 1 151 ? -1.775 -39.812 -11.562 1 83.38 151 SER B N 1
ATOM 2490 C CA . SER B 1 151 ? -1.632 -40.594 -10.344 1 83.38 151 SER B CA 1
ATOM 2491 C C . SER B 1 151 ? -2.82 -41.531 -10.148 1 83.38 151 SER B C 1
ATOM 2493 O O . SER B 1 151 ? -2.68 -42.625 -9.578 1 83.38 151 SER B O 1
ATOM 2495 N N . GLU B 1 152 ? -3.98 -41.094 -10.523 1 80.5 152 GLU B N 1
ATOM 2496 C CA . GLU B 1 152 ? -5.18 -41.906 -10.375 1 80.5 152 GLU B CA 1
ATOM 2497 C C . GLU B 1 152 ? -5.227 -43.031 -11.43 1 80.5 152 GLU B C 1
ATOM 2499 O O . GLU B 1 152 ? -5.887 -44.031 -11.234 1 80.5 152 GLU B O 1
ATOM 2504 N N . LYS B 1 153 ? -4.664 -42.969 -12.617 1 75.94 153 LYS B N 1
ATOM 2505 C CA . LYS B 1 153 ? -4.605 -44 -13.633 1 75.94 153 LYS B CA 1
ATOM 2506 C C . LYS B 1 153 ? -3.588 -45.094 -13.258 1 75.94 153 LYS B C 1
ATOM 2508 O O . LYS B 1 153 ? -3.57 -46.156 -13.852 1 75.94 153 LYS B O 1
ATOM 2513 N N . LEU B 1 154 ? -2.631 -44.844 -12.422 1 62.47 154 LEU B N 1
ATOM 2514 C CA . LEU B 1 154 ? -1.648 -45.844 -12.008 1 62.47 154 LEU B CA 1
ATOM 2515 C C . LEU B 1 154 ? -2.293 -46.906 -11.141 1 62.47 154 LEU B C 1
ATOM 2517 O O . LEU B 1 154 ? -3.199 -46.625 -10.352 1 62.47 154 LEU B O 1
ATOM 2521 N N . PRO B 1 155 ? -2.227 -48.281 -11.672 1 55.28 155 PRO B N 1
ATOM 2522 C CA . PRO B 1 155 ? -2.824 -49.406 -10.969 1 55.28 155 PRO B CA 1
ATOM 2523 C C . PRO B 1 155 ? -2.57 -49.375 -9.469 1 55.28 155 PRO B C 1
ATOM 2525 O O . PRO B 1 155 ? -1.558 -48.844 -9.016 1 55.28 155 PRO B O 1
ATOM 2528 N N . CYS B 1 156 ? -3.631 -49.594 -8.672 1 49.72 156 CYS B N 1
ATOM 2529 C CA . CYS B 1 156 ? -3.746 -49.594 -7.219 1 49.72 156 CYS B CA 1
ATOM 2530 C C . CYS B 1 156 ? -2.535 -50.281 -6.586 1 49.72 156 CYS B C 1
ATOM 2532 O O . CYS B 1 156 ? -2.314 -50.156 -5.379 1 49.72 156 CYS B O 1
ATOM 2534 N N . HIS B 1 157 ? -1.913 -51.25 -7.215 1 46.78 157 HIS B N 1
ATOM 2535 C CA . HIS B 1 157 ? -0.866 -52 -6.527 1 46.78 157 HIS B CA 1
ATOM 2536 C C . HIS B 1 157 ? 0.346 -51.094 -6.246 1 46.78 157 HIS B C 1
ATOM 2538 O O . HIS B 1 157 ? 1.097 -51.375 -5.301 1 46.78 157 HIS B O 1
ATOM 2544 N N . MET B 1 158 ? 0.633 -50.094 -7.035 1 44.34 158 MET B N 1
ATOM 2545 C CA . MET B 1 158 ? 1.836 -49.281 -6.812 1 44.34 158 MET B CA 1
ATOM 2546 C C . MET B 1 158 ? 1.562 -48.156 -5.824 1 44.34 158 MET B C 1
ATOM 2548 O O . MET B 1 158 ? 2.482 -47.438 -5.426 1 44.34 158 MET B O 1
ATOM 2552 N N . MET B 1 159 ? 0.482 -47.812 -5.625 1 40.44 159 MET B N 1
ATOM 2553 C CA . MET B 1 159 ? 0.175 -46.812 -4.582 1 40.44 159 MET B CA 1
ATOM 2554 C C . MET B 1 159 ? 0.214 -47.469 -3.201 1 40.44 159 MET B C 1
ATOM 2556 O O . MET B 1 159 ? -0.113 -46.844 -2.201 1 40.44 159 MET B O 1
ATOM 2560 N N . GLN B 1 160 ? 0.33 -48.906 -3.039 1 32.09 160 GLN B N 1
ATOM 2561 C CA . GLN B 1 160 ? 0.441 -49.531 -1.723 1 32.09 160 GLN B CA 1
ATOM 2562 C C . GLN B 1 160 ? 1.809 -49.25 -1.103 1 32.09 160 GLN B C 1
ATOM 2564 O O . GLN B 1 160 ? 2.832 -49.344 -1.786 1 32.09 160 GLN B O 1
#

Organism: Anolis carolinensis (NCBI:txid28377)

pLDDT: mean 86.89, std 12.1, range [32.06, 97.94]

Foldseek 3Di:
DVVVVVVVVVVVVVVVVVVVCVVVVVVLQCVLCVVVVVVPDHDDDPVSVVVSVVPPVVVVVVVVVVLLVLLVVLLVVLVVLVVQDPDDPLLVVLSVVLNLLSDPPHDQQPPADDPPDCQLVPDDPVRNSCRRSSCSSVVNVVSVVVSVVRRVPPPPVRSD/DVVVVVVVVVVVVVVVVVVVCVVVVVVLQCVLCVVVVVVPDHDDDPVSVVVSVVPPVVVVVVVVVVLLVLLVVLLVVLVVLVVQDPDDPLLVVLSVVLNLLSDPPHDQQPPADDPPDCQLVPDDPVRNSCRRSSCSSVVNVVSVVVSVVRRVPPPPVRSD

Secondary structure (DSSP, 8-state):
-HHHHHHHHHHHHHHHHHHHTHHHHHHHHHHHHHHTT--SS---SHHHHHHHIIIIIHHHHHHHHHHHHHHHHHHHHHHHHHHH----HHHHHHHHHHHHHTSTT---TT----TT--SSTT--TTGGGGHHHHHHHHHHHHHHHHHHHHHHHS-TTTT-/-HHHHHHHHHHHHHHHHHHHTHHHHHHHHHHHHHHTT--SS---SHHHHHHHIIIIIHHHHHHHHHHHHHHHHHHHHHHHHHHH----HHHHHHHHHHHHHTSTT---TT----TT--SSTT--TTGGGGHHHHHHHHHHHHHHHHHHHHHHHS-TTTT-

InterPro domains:
  IPR027818 Sperm acrosome-associated protein 9 [PF15120] (2-160)
  IPR027818 Sperm acrosome-associated protein 9 [PTHR32455] (1-159)

Nearest PDB structures (foldseek):
  7un1-assembly1_P  TM=6.150E-01  e=6.347E-12  Homo sapiens
  8otz-assembly1_0e  TM=6.211E-01  e=3.739E-11  Bos taurus
  7ung-assembly1_F4  TM=6.146E-01  e=3.016E-11  Homo sapiens
  9cpc-assembly1_6K  TM=6.111E-01  e=5.446E-11  Sus scrofa
  8otz-assembly1_CU  TM=6.083E-01  e=3.041E-10  Bos taurus

Sequence (320 aa):
MNEMKERLCNIEQTYKVFQQQQFTFIAALEHSRENAHDRIKPISSIGQVQMYTDHYYNNHKRILLMFLSTCADLGRLCQQQETLQSGSTTTNILLDKCKILVNHSTNLSTVQAKYPHDVVNHLSCDEARNGGVVSLILVVLDCMKKWVAHSEKLPCHMMQMNEMKERLCNIEQTYKVFQQQQFTFIAALEHSRENAHDRIKPISSIGQVQMYTDHYYNNHKRILLMFLSTCADLGRLCQQQETLQSGSTTTNILLDKCKILVNHSTNLSTVQAKYPHDVVNHLSCDEARNGGVVSLILVVLDCMKKWVAHSEKLPCHMMQ

Radius of gyration: 27.3 Å; Cα contacts (8 Å, |Δi|>4): 350; chains: 2; bounding box: 27×90×60 Å